Protein AF-A0A2N9N7V9-F1 (afdb_monomer)

Mean predicted aligned error: 19.74 Å

Nearest PDB structures (foldseek):
  9dby-assembly1_M  TM=5.459E-01  e=4.016E+00  Homo sapiens
  3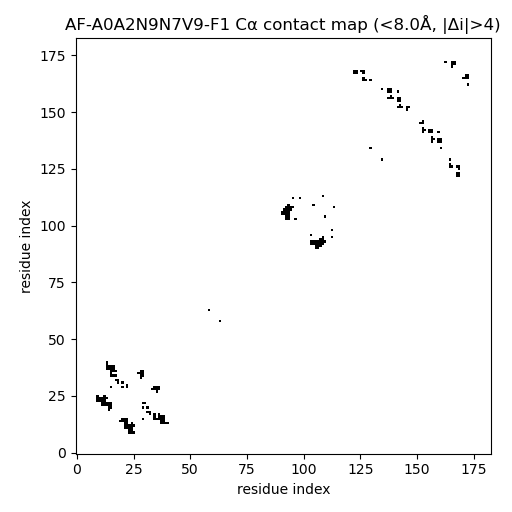qmz-assembly2_B  TM=3.529E-01  e=6.267E+00  Saccharomyces cerevisiae

Structure (mmCIF, N/CA/C/O backbone):
data_AF-A0A2N9N7V9-F1
#
_entry.id   AF-A0A2N9N7V9-F1
#
loop_
_atom_site.group_PDB
_atom_site.id
_atom_site.type_symbol
_atom_site.label_atom_id
_atom_site.label_alt_id
_atom_site.label_comp_id
_atom_site.label_asym_id
_atom_site.label_entity_id
_atom_site.label_seq_id
_atom_site.pdbx_PDB_ins_code
_atom_site.Cartn_x
_atom_site.Cartn_y
_atom_site.Cartn_z
_atom_site.occupancy
_atom_site.B_iso_or_equiv
_atom_site.auth_seq_id
_atom_site.auth_comp_id
_atom_site.auth_asym_id
_atom_site.auth_atom_id
_atom_site.pdbx_PDB_model_num
ATOM 1 N N . MET A 1 1 ? 41.896 -26.375 29.386 1.00 35.50 1 MET A N 1
ATOM 2 C CA . MET A 1 1 ? 40.953 -25.357 28.877 1.00 35.50 1 MET A CA 1
ATOM 3 C C . MET A 1 1 ? 39.553 -25.840 29.213 1.00 35.50 1 MET A C 1
ATOM 5 O O . MET A 1 1 ? 39.106 -26.798 28.601 1.00 35.50 1 MET A O 1
ATOM 9 N N . ALA A 1 2 ? 38.935 -25.292 30.261 1.00 34.38 2 ALA A N 1
ATOM 10 C CA . ALA A 1 2 ? 37.618 -25.718 30.730 1.00 34.38 2 ALA A CA 1
ATOM 11 C C . ALA A 1 2 ? 36.577 -24.660 30.347 1.00 34.38 2 ALA A C 1
ATOM 13 O O . ALA A 1 2 ? 36.635 -23.524 30.810 1.00 34.38 2 ALA A O 1
ATOM 14 N N . THR A 1 3 ? 35.661 -25.041 29.467 1.00 41.16 3 THR A N 1
ATOM 15 C CA . THR A 1 3 ? 34.457 -24.301 29.082 1.00 41.16 3 THR A CA 1
ATOM 16 C C . THR A 1 3 ? 33.433 -24.406 30.218 1.00 41.16 3 THR A C 1
ATOM 18 O O . THR A 1 3 ? 33.127 -25.534 30.612 1.00 41.16 3 THR A O 1
ATOM 21 N N . PRO A 1 4 ? 32.876 -23.311 30.772 1.00 45.34 4 PRO A N 1
ATOM 22 C CA . PRO A 1 4 ? 31.793 -23.446 31.729 1.00 45.34 4 PRO A CA 1
ATOM 23 C C . PRO A 1 4 ? 30.452 -23.605 31.007 1.00 45.34 4 PRO A C 1
ATOM 25 O O . PRO A 1 4 ? 30.164 -22.965 29.996 1.00 45.34 4 PRO A O 1
ATOM 28 N N . ALA A 1 5 ? 29.675 -24.521 31.572 1.00 41.12 5 ALA A N 1
ATOM 29 C CA . ALA A 1 5 ? 28.351 -24.975 31.193 1.00 41.12 5 ALA A CA 1
ATOM 30 C C . ALA A 1 5 ? 27.348 -23.851 30.877 1.00 41.12 5 ALA A C 1
ATOM 32 O O . ALA A 1 5 ? 27.349 -22.791 31.501 1.00 41.12 5 ALA A O 1
ATOM 33 N N . GLY A 1 6 ? 26.450 -24.147 29.931 1.00 46.56 6 GLY A N 1
ATOM 34 C CA . GLY A 1 6 ? 25.374 -23.269 29.482 1.00 46.56 6 GLY A CA 1
ATOM 35 C C . GLY A 1 6 ? 24.532 -22.712 30.630 1.00 46.56 6 GLY A C 1
ATOM 36 O O . GLY A 1 6 ? 23.979 -23.448 31.450 1.00 46.56 6 GLY A O 1
ATOM 37 N N . LEU A 1 7 ? 24.440 -21.384 30.664 1.00 54.00 7 LEU A N 1
ATOM 38 C CA . LEU A 1 7 ? 23.569 -20.642 31.563 1.00 54.00 7 LEU A CA 1
ATOM 39 C C . LEU A 1 7 ? 22.110 -20.926 31.184 1.00 54.00 7 LEU A C 1
ATOM 41 O O . LEU A 1 7 ? 21.714 -20.790 30.027 1.00 54.00 7 LEU A O 1
ATOM 45 N N . LYS A 1 8 ? 21.310 -21.335 32.174 1.00 59.09 8 LYS A N 1
ATOM 46 C CA . LYS A 1 8 ? 19.848 -21.427 32.057 1.00 59.09 8 LYS A CA 1
ATOM 47 C C . LYS A 1 8 ? 19.306 -20.071 31.576 1.00 59.09 8 LYS A C 1
ATOM 49 O O . LYS A 1 8 ? 19.857 -19.054 32.002 1.00 59.09 8 LYS A O 1
ATOM 54 N N . PRO A 1 9 ? 18.245 -20.028 30.748 1.00 57.78 9 PRO A N 1
ATOM 55 C CA . PRO A 1 9 ? 17.653 -18.765 30.328 1.00 57.78 9 PRO A CA 1
ATOM 56 C C . PRO A 1 9 ? 17.256 -17.977 31.575 1.00 57.78 9 PRO A C 1
ATOM 58 O O . PRO A 1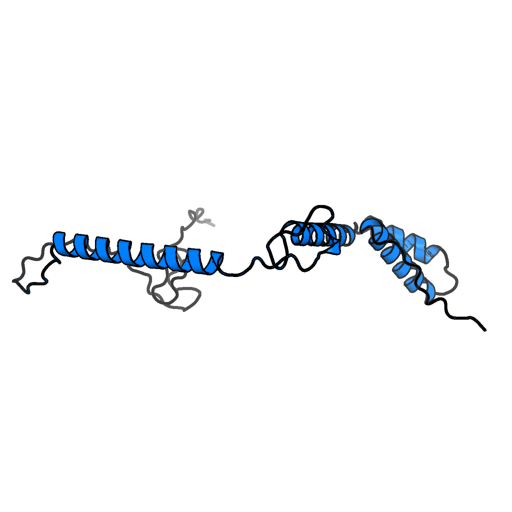 9 ? 16.415 -18.409 32.368 1.00 57.78 9 PRO A O 1
ATOM 61 N N . VAL A 1 10 ? 17.933 -16.853 31.788 1.00 69.75 10 VAL A N 1
ATOM 62 C CA . VAL A 1 10 ? 17.639 -15.961 32.898 1.00 69.75 10 VAL A CA 1
ATOM 63 C C . VAL A 1 10 ? 16.308 -15.300 32.568 1.00 69.75 10 VAL A C 1
ATOM 65 O O . VAL A 1 10 ? 16.187 -14.590 31.572 1.00 69.75 10 VAL A O 1
ATOM 68 N N . GLY A 1 11 ? 15.285 -15.584 33.370 1.00 82.31 11 GLY A N 1
ATOM 69 C CA . GLY A 1 11 ? 13.996 -14.915 33.241 1.00 82.31 11 GLY A CA 1
ATOM 70 C C . GLY A 1 11 ? 14.104 -13.410 33.503 1.00 82.31 11 GLY A C 1
ATOM 71 O O . GLY A 1 11 ? 15.134 -12.883 33.937 1.00 82.31 11 GLY A O 1
ATOM 72 N N . TYR A 1 12 ? 13.009 -12.697 33.278 1.00 86.00 12 TYR A N 1
ATOM 73 C CA . TYR A 1 12 ? 12.916 -11.293 33.661 1.00 86.00 12 TYR A CA 1
ATOM 74 C C . TYR A 1 12 ? 12.795 -11.168 35.185 1.00 86.00 12 TYR A C 1
ATOM 76 O O . TYR A 1 12 ? 12.043 -11.906 35.820 1.00 86.00 12 TYR A O 1
ATOM 84 N N . GLY A 1 13 ? 13.547 -10.236 35.777 1.00 86.19 13 GLY A N 1
ATOM 85 C CA . GLY A 1 13 ? 13.363 -9.850 37.177 1.00 86.19 13 GLY A CA 1
ATOM 86 C C . GLY A 1 13 ? 12.208 -8.858 37.337 1.00 86.19 13 GLY A C 1
ATOM 87 O O . GLY A 1 13 ? 11.607 -8.424 36.357 1.00 86.19 13 GLY A O 1
ATOM 88 N N . LEU A 1 14 ? 11.932 -8.445 38.575 1.00 89.25 14 LEU A N 1
ATOM 89 C CA . LEU A 1 14 ? 10.936 -7.409 38.873 1.00 89.25 14 LEU A CA 1
ATOM 90 C C . LEU A 1 14 ? 11.251 -6.090 38.147 1.00 89.25 14 LEU A C 1
ATOM 92 O O . LEU A 1 14 ? 12.430 -5.807 37.878 1.00 89.25 14 LEU A O 1
ATOM 96 N N . PRO A 1 15 ? 10.223 -5.282 37.829 1.00 92.50 15 PRO A N 1
ATOM 97 C CA . PRO A 1 15 ? 10.414 -4.054 37.079 1.00 92.50 15 PRO A CA 1
ATOM 98 C C . PRO A 1 15 ? 11.273 -3.065 37.872 1.00 92.50 15 PRO A C 1
ATOM 100 O O . PRO A 1 15 ? 11.328 -3.092 39.104 1.00 92.50 15 PRO A O 1
ATOM 103 N N . CYS A 1 16 ? 11.961 -2.177 37.161 1.00 92.62 16 CYS A N 1
ATOM 104 C CA . CYS A 1 16 ? 12.711 -1.096 37.790 1.00 92.62 16 CYS A CA 1
ATOM 105 C C . CYS A 1 16 ? 11.784 -0.187 38.614 1.00 92.62 16 CYS A C 1
ATOM 107 O O . CYS A 1 16 ? 10.695 0.161 38.157 1.00 92.62 16 CYS A O 1
ATOM 109 N N . LEU A 1 17 ? 12.238 0.263 39.787 1.00 91.62 17 LEU A N 1
ATOM 110 C CA . LEU A 1 17 ? 11.461 1.157 40.650 1.00 91.62 17 LEU A CA 1
ATOM 111 C C . LEU A 1 17 ? 11.146 2.505 39.974 1.00 91.62 17 LEU A C 1
ATOM 113 O O . LEU A 1 17 ? 10.056 3.046 40.139 1.00 91.62 17 LEU A O 1
ATOM 117 N N . LYS A 1 18 ? 12.090 3.030 39.183 1.00 89.62 18 LYS A N 1
ATOM 118 C CA . LYS A 1 18 ? 12.016 4.382 38.611 1.00 89.62 18 LYS A CA 1
ATOM 119 C C . LYS A 1 18 ? 11.304 4.442 37.258 1.00 89.62 18 LYS A C 1
ATOM 121 O O . LYS A 1 18 ? 10.462 5.307 37.053 1.00 89.62 18 LYS A O 1
ATOM 126 N N . CYS A 1 19 ? 11.631 3.539 36.331 1.00 92.00 19 CYS A N 1
ATOM 127 C CA . CYS A 1 19 ? 11.079 3.550 34.965 1.00 92.00 19 CYS A CA 1
ATOM 128 C C . CYS A 1 19 ? 10.106 2.398 34.669 1.00 92.00 19 CYS A C 1
ATOM 130 O O . CYS A 1 19 ? 9.637 2.274 33.541 1.00 92.00 19 CYS A O 1
ATOM 132 N N . ARG A 1 20 ? 9.835 1.522 35.648 1.00 90.62 20 ARG A N 1
ATOM 133 C CA . ARG A 1 20 ? 8.934 0.355 35.538 1.00 90.62 20 ARG A CA 1
ATOM 134 C C . ARG A 1 20 ? 9.268 -0.637 34.415 1.00 90.62 20 ARG A C 1
ATOM 136 O O . ARG A 1 20 ? 8.477 -1.527 34.124 1.00 90.62 20 ARG A O 1
ATOM 143 N N . THR A 1 21 ? 10.453 -0.530 33.814 1.00 90.31 21 THR A N 1
ATOM 144 C CA . THR A 1 21 ? 10.899 -1.429 32.744 1.00 90.31 21 THR A CA 1
ATOM 145 C C . THR A 1 21 ? 11.324 -2.777 33.321 1.00 90.31 21 THR A C 1
ATOM 147 O O . THR A 1 21 ? 12.063 -2.825 34.309 1.00 90.31 21 THR A O 1
ATOM 150 N N . TYR A 1 22 ? 10.882 -3.866 32.693 1.00 91.38 22 TYR A N 1
ATOM 151 C CA . TYR A 1 22 ? 11.345 -5.223 32.980 1.00 91.38 22 TYR A CA 1
ATOM 152 C C . TYR A 1 22 ? 12.681 -5.486 32.288 1.00 91.38 22 TYR A C 1
ATOM 154 O O . TYR A 1 22 ? 12.873 -5.142 31.126 1.00 91.38 22 TYR A O 1
ATOM 162 N N . TYR A 1 23 ? 13.611 -6.106 33.006 1.00 89.56 23 TYR A N 1
ATOM 163 C CA . TYR A 1 23 ? 14.936 -6.433 32.489 1.00 89.56 23 TYR A CA 1
ATOM 164 C C . TYR A 1 23 ? 15.454 -7.719 33.132 1.00 89.56 23 TYR A C 1
ATOM 166 O O . TYR A 1 23 ? 15.003 -8.096 34.224 1.00 89.56 23 TYR A O 1
ATOM 174 N N . ALA A 1 24 ? 16.368 -8.394 32.432 1.00 90.00 24 ALA A N 1
ATOM 175 C CA . ALA A 1 24 ? 16.886 -9.712 32.793 1.00 90.00 24 ALA A CA 1
ATOM 176 C C . ALA A 1 24 ? 17.369 -9.752 34.252 1.00 90.00 24 ALA A C 1
ATOM 178 O O . ALA A 1 24 ? 17.918 -8.768 34.754 1.00 90.00 24 ALA A O 1
ATOM 179 N N . ALA A 1 25 ? 17.072 -10.840 34.969 1.00 85.06 25 ALA A N 1
ATOM 180 C CA . ALA A 1 25 ? 17.263 -10.919 36.421 1.00 85.06 25 ALA A CA 1
ATOM 181 C C . ALA A 1 25 ? 18.739 -10.895 36.865 1.00 85.06 25 ALA A C 1
ATOM 183 O O . ALA A 1 25 ? 19.037 -10.509 37.993 1.00 85.06 25 ALA A O 1
ATOM 184 N N . ASP A 1 26 ? 19.657 -11.278 35.982 1.00 86.56 26 ASP A N 1
ATOM 185 C CA . ASP A 1 26 ? 21.110 -11.246 36.168 1.00 86.56 26 ASP A CA 1
ATOM 186 C C . ASP A 1 26 ? 21.688 -9.828 36.067 1.00 86.56 26 ASP A C 1
ATOM 188 O O . ASP A 1 26 ? 22.707 -9.510 36.686 1.00 86.56 26 ASP A O 1
ATOM 192 N N . VAL A 1 27 ? 21.008 -8.941 35.342 1.00 87.44 27 VAL A N 1
ATOM 193 C CA . VAL A 1 27 ? 21.397 -7.541 35.220 1.00 87.44 27 VAL A CA 1
ATOM 194 C C . VAL A 1 27 ? 21.022 -6.795 36.510 1.00 87.44 27 VAL A C 1
ATOM 196 O O . VAL A 1 27 ? 19.851 -6.666 36.871 1.00 87.44 27 VAL A O 1
ATOM 199 N N . LYS A 1 28 ? 22.021 -6.273 37.233 1.00 84.50 28 LYS A N 1
ATOM 200 C CA . LYS A 1 28 ? 21.820 -5.564 38.519 1.00 84.50 28 LYS A CA 1
ATOM 201 C C . LYS A 1 28 ? 21.360 -4.112 38.363 1.00 84.50 28 LYS A C 1
ATOM 203 O O . LYS A 1 28 ? 20.767 -3.555 39.280 1.00 84.50 28 LYS A O 1
ATOM 208 N N . VAL A 1 29 ? 21.617 -3.505 37.209 1.00 90.75 29 VAL A N 1
ATOM 209 C CA . VAL A 1 29 ? 21.366 -2.085 36.932 1.00 90.75 29 V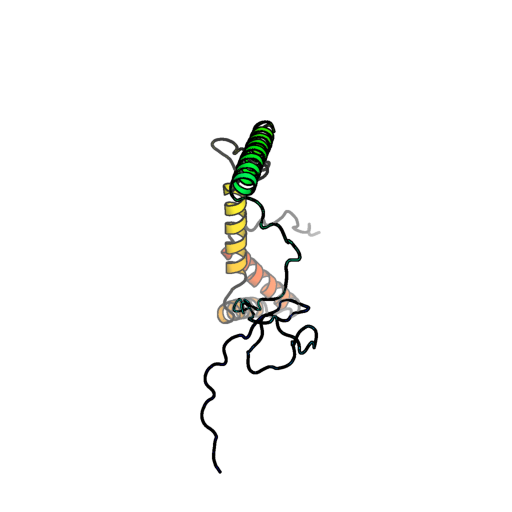AL A CA 1
ATOM 210 C C . VAL A 1 29 ? 20.339 -1.963 35.815 1.00 90.75 29 VAL A C 1
ATOM 212 O O . VAL A 1 29 ? 20.469 -2.621 34.789 1.00 90.75 29 VAL A O 1
ATOM 215 N N . CYS A 1 30 ? 19.319 -1.126 35.983 1.00 91.00 30 CYS A N 1
ATOM 216 C CA . CYS A 1 30 ? 18.344 -0.905 34.924 1.00 91.00 30 CYS A CA 1
ATOM 217 C C . CYS A 1 30 ? 19.031 -0.338 33.662 1.00 91.00 30 CYS A C 1
ATOM 219 O O . CYS A 1 30 ? 19.658 0.719 33.755 1.00 91.00 30 CYS A O 1
ATOM 221 N N . PRO A 1 31 ? 18.876 -0.961 32.477 1.00 90.19 31 PRO A N 1
ATOM 222 C CA . PRO A 1 31 ? 19.506 -0.479 31.244 1.00 90.19 31 PRO A CA 1
ATOM 223 C C . PRO A 1 31 ? 18.938 0.863 30.756 1.00 90.19 31 PRO A C 1
ATOM 225 O O . PRO A 1 31 ? 19.550 1.515 29.920 1.00 90.19 31 PRO A O 1
ATOM 228 N N . VAL A 1 32 ? 17.781 1.286 31.279 1.00 91.56 32 VAL A N 1
ATOM 229 C CA . VAL A 1 32 ? 17.087 2.510 30.854 1.00 91.56 32 VAL A CA 1
ATOM 230 C C . VAL A 1 32 ? 17.461 3.703 31.729 1.00 91.56 32 VAL A C 1
ATOM 232 O O . VAL A 1 32 ? 17.845 4.750 31.224 1.00 91.56 32 VAL A O 1
ATOM 235 N N . CYS A 1 33 ? 17.351 3.568 33.052 1.00 92.31 33 CYS A N 1
ATOM 236 C CA . CYS A 1 33 ? 17.530 4.691 33.980 1.00 92.31 33 CYS A CA 1
ATOM 237 C C . CYS A 1 33 ? 18.716 4.523 34.937 1.00 92.31 33 CYS A C 1
ATOM 239 O O . CYS A 1 33 ? 18.836 5.288 35.894 1.00 92.31 33 CYS A O 1
ATOM 241 N N . GLN A 1 34 ? 19.545 3.495 34.715 1.00 87.75 34 GLN A N 1
ATOM 242 C CA . GLN A 1 34 ? 20.763 3.178 35.474 1.00 87.75 34 GLN A CA 1
ATOM 243 C C . GLN A 1 34 ? 20.565 3.041 36.990 1.00 87.75 34 GLN A C 1
ATOM 245 O O . GLN A 1 34 ? 21.507 3.075 37.774 1.00 87.75 34 GLN A O 1
ATOM 250 N N . THR A 1 35 ? 19.320 2.863 37.423 1.00 87.25 35 THR A N 1
ATOM 251 C CA . THR A 1 35 ? 18.974 2.676 38.829 1.00 87.25 35 THR A CA 1
ATOM 252 C C . THR A 1 35 ? 19.169 1.206 39.196 1.00 87.25 35 THR A C 1
ATOM 254 O O . THR A 1 35 ? 18.824 0.316 38.416 1.00 87.25 35 THR A O 1
ATOM 257 N N . THR A 1 36 ? 19.737 0.941 40.369 1.00 87.06 36 THR A N 1
ATOM 258 C CA . THR A 1 36 ? 19.955 -0.414 40.913 1.00 87.06 36 THR A CA 1
ATOM 259 C C . THR A 1 36 ? 18.723 -0.972 41.625 1.00 87.06 36 THR A C 1
ATOM 261 O O . THR A 1 36 ? 18.646 -2.163 41.915 1.00 87.06 36 THR A O 1
ATOM 264 N N . GLU A 1 37 ? 17.749 -0.111 41.905 1.00 87.12 37 GLU A N 1
ATOM 265 C CA . GLU A 1 37 ? 16.545 -0.439 42.652 1.00 87.12 37 GLU A CA 1
ATOM 266 C C . GLU A 1 37 ? 15.474 -1.048 41.740 1.00 87.12 37 GLU A C 1
ATOM 268 O O . GLU A 1 37 ? 15.010 -0.452 40.756 1.00 87.12 37 GLU A O 1
ATOM 273 N N . ARG A 1 38 ? 15.060 -2.262 42.100 1.00 89.62 38 ARG A N 1
ATOM 274 C CA . ARG A 1 38 ? 13.886 -2.938 41.546 1.00 89.62 38 ARG A CA 1
ATOM 275 C C . ARG A 1 38 ? 12.715 -2.783 42.507 1.00 89.62 38 ARG A C 1
ATOM 277 O O . ARG A 1 38 ? 12.912 -2.587 43.705 1.00 89.62 38 ARG A O 1
ATOM 284 N N . VAL A 1 39 ? 11.499 -2.905 41.987 1.00 88.19 39 VAL A N 1
ATOM 285 C CA . VAL A 1 39 ? 10.304 -3.018 42.828 1.00 88.19 39 VAL A CA 1
ATOM 286 C C . VAL A 1 39 ? 10.478 -4.227 43.748 1.00 88.19 39 VAL A C 1
ATOM 288 O O . VAL A 1 39 ? 10.827 -5.314 43.290 1.00 88.19 39 VAL A O 1
ATOM 291 N N . SER A 1 40 ? 10.285 -4.027 45.050 1.00 78.00 40 SER A N 1
ATOM 292 C CA . SER A 1 40 ? 10.408 -5.092 46.041 1.00 78.00 40 SER A CA 1
ATOM 293 C C . SER A 1 40 ? 9.246 -6.090 45.896 1.00 78.00 40 SER A C 1
ATOM 295 O O . SER A 1 40 ? 8.103 -5.647 45.793 1.00 78.00 40 SER A O 1
ATOM 297 N N . PRO A 1 41 ? 9.482 -7.417 45.934 1.00 64.44 41 PRO A N 1
ATOM 298 C CA . PRO A 1 41 ? 8.417 -8.428 45.914 1.00 64.44 41 PRO A CA 1
ATOM 299 C C . PRO A 1 41 ? 7.587 -8.483 47.205 1.00 64.44 41 PRO A C 1
ATOM 301 O O . PRO A 1 41 ? 6.763 -9.379 47.373 1.00 64.44 41 PRO A O 1
ATOM 304 N N . VAL A 1 42 ? 7.814 -7.563 48.142 1.00 61.84 42 VAL A N 1
ATOM 305 C CA . VAL A 1 42 ? 7.170 -7.554 49.451 1.00 61.84 42 VAL A CA 1
ATOM 306 C C . VAL A 1 42 ? 5.691 -7.175 49.301 1.00 61.84 42 VAL A C 1
ATOM 308 O O . VAL A 1 42 ? 5.301 -6.023 49.449 1.00 61.84 42 VAL A O 1
ATOM 311 N N . VAL A 1 43 ? 4.846 -8.187 49.093 1.00 55.66 43 VAL A N 1
ATOM 312 C CA . VAL A 1 43 ? 3.696 -8.354 49.984 1.00 55.66 43 VAL A CA 1
ATOM 313 C C . VAL A 1 43 ? 4.324 -8.649 51.337 1.00 55.66 43 VAL A C 1
ATOM 315 O O . VAL A 1 43 ? 4.954 -9.693 51.513 1.00 55.66 43 VAL A O 1
ATOM 318 N N . ALA A 1 44 ? 4.274 -7.691 52.258 1.00 47.22 44 ALA A N 1
ATOM 319 C CA . ALA A 1 44 ? 4.749 -7.933 53.610 1.00 47.22 44 ALA A CA 1
ATOM 320 C C . ALA A 1 44 ? 4.040 -9.191 54.132 1.00 47.22 44 ALA A C 1
ATOM 322 O O . ALA A 1 44 ? 2.807 -9.215 54.126 1.00 47.22 44 ALA A O 1
ATOM 323 N N . PRO A 1 45 ? 4.752 -10.243 54.585 1.00 45.06 45 PRO A N 1
ATOM 324 C CA . PRO A 1 45 ? 4.118 -11.138 55.528 1.00 45.06 45 PRO A CA 1
ATOM 325 C C . PRO A 1 45 ? 3.747 -10.239 56.700 1.00 45.06 45 PRO A C 1
ATOM 327 O O . PRO A 1 45 ? 4.620 -9.580 57.272 1.00 45.06 45 PRO A O 1
ATOM 330 N N . VAL A 1 46 ? 2.453 -10.149 56.996 1.00 42.88 46 VAL A N 1
ATOM 331 C CA . VAL A 1 46 ? 1.941 -9.510 58.203 1.00 42.88 46 VAL A CA 1
ATOM 332 C C . VAL A 1 46 ? 2.628 -10.206 59.375 1.00 42.88 46 VAL A C 1
ATOM 334 O O . VAL A 1 46 ? 2.201 -11.254 59.849 1.00 42.88 46 VAL A O 1
ATOM 337 N N . ARG A 1 47 ? 3.768 -9.667 59.807 1.00 41.78 47 ARG A N 1
ATOM 338 C CA . ARG A 1 47 ? 4.306 -9.929 61.127 1.00 41.78 47 ARG A CA 1
ATOM 339 C C . ARG A 1 47 ? 3.365 -9.184 62.051 1.00 41.78 47 ARG A C 1
ATOM 341 O O . ARG A 1 47 ? 3.391 -7.958 62.090 1.00 41.78 47 ARG A O 1
ATOM 348 N N . THR A 1 48 ? 2.530 -9.931 62.759 1.00 43.00 48 THR A N 1
ATOM 349 C CA . THR A 1 48 ? 1.839 -9.488 63.967 1.00 43.00 48 THR A CA 1
ATOM 350 C C . THR A 1 48 ? 2.894 -9.035 64.974 1.00 43.00 48 THR A C 1
ATOM 352 O O . THR A 1 48 ? 3.348 -9.788 65.830 1.00 43.00 48 THR A O 1
ATOM 355 N N . VAL A 1 49 ? 3.343 -7.790 64.834 1.00 41.62 49 VAL A N 1
ATOM 356 C CA . VAL A 1 49 ? 4.005 -7.063 65.906 1.00 41.62 49 VAL A CA 1
ATOM 357 C C . VAL A 1 49 ? 2.873 -6.519 66.758 1.00 41.62 49 VAL A C 1
ATOM 359 O O . VAL A 1 49 ? 2.176 -5.587 66.372 1.00 41.62 49 VAL A O 1
ATOM 362 N N . VAL A 1 50 ? 2.654 -7.155 67.904 1.00 51.97 50 VAL A N 1
ATOM 363 C CA . VAL A 1 50 ? 1.837 -6.581 68.969 1.00 51.97 50 VAL A CA 1
ATOM 364 C C . VAL A 1 50 ? 2.612 -5.378 69.513 1.00 51.97 50 VAL A C 1
ATOM 366 O O . VAL A 1 50 ? 3.585 -5.541 70.244 1.00 51.97 50 VAL A O 1
ATOM 369 N N . ALA A 1 51 ? 2.208 -4.176 69.111 1.00 38.03 51 ALA A N 1
ATOM 370 C CA . ALA A 1 51 ? 2.567 -2.900 69.725 1.00 38.03 51 ALA A CA 1
ATOM 371 C C . ALA A 1 51 ? 1.348 -1.958 69.621 1.00 38.03 51 ALA A C 1
ATOM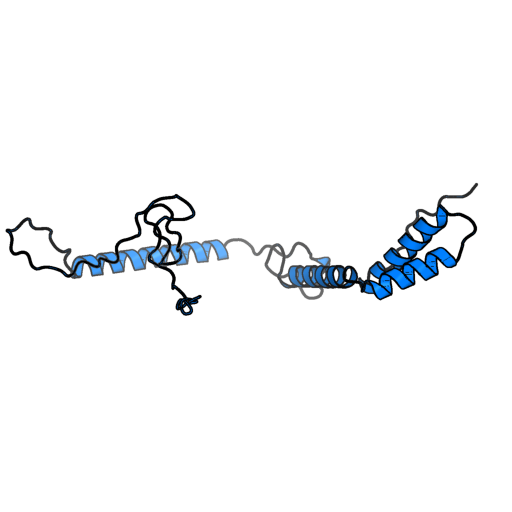 373 O O . ALA A 1 51 ? 0.519 -2.140 68.729 1.00 38.03 51 ALA A O 1
ATOM 374 N N . PRO A 1 52 ? 1.156 -1.046 70.588 1.00 42.03 52 PRO A N 1
ATOM 375 C CA . PRO A 1 52 ? -0.169 -0.665 71.056 1.00 42.03 52 PRO A CA 1
ATOM 376 C C . PRO A 1 52 ? -0.902 0.277 70.100 1.00 42.03 52 PRO A C 1
ATOM 378 O O . PRO A 1 52 ? -0.305 1.164 69.499 1.00 42.03 52 PRO A O 1
ATOM 381 N N . ALA A 1 53 ? -2.216 0.054 70.039 1.00 46.22 53 ALA A N 1
ATOM 382 C CA . ALA A 1 53 ? -3.287 0.901 69.526 1.00 46.22 53 ALA A CA 1
ATOM 383 C C . ALA A 1 53 ? -2.896 2.345 69.150 1.00 46.22 53 ALA A C 1
ATOM 385 O O . ALA A 1 53 ? -3.048 3.274 69.940 1.00 46.22 53 ALA A O 1
ATOM 386 N N . ALA A 1 54 ? -2.496 2.537 67.897 1.00 46.31 54 ALA A N 1
ATOM 387 C CA . ALA A 1 54 ? -2.949 3.685 67.127 1.00 46.31 54 ALA A CA 1
ATOM 388 C C . ALA A 1 54 ? -4.003 3.128 66.169 1.00 46.31 54 ALA A C 1
ATOM 390 O O . ALA A 1 54 ? -3.698 2.305 65.309 1.00 46.31 54 ALA A O 1
ATOM 391 N N . SER A 1 55 ? -5.261 3.468 66.423 1.00 48.50 55 SER A N 1
ATOM 392 C CA . SER A 1 55 ? -6.427 3.028 65.667 1.00 48.50 55 SER A CA 1
ATOM 393 C C . SER A 1 55 ? -6.368 3.561 64.234 1.00 48.50 55 SER A C 1
ATOM 395 O O . SER A 1 55 ? -6.910 4.624 63.942 1.00 48.50 55 SER A O 1
ATOM 397 N N . GLU A 1 56 ? -5.722 2.827 63.332 1.00 52.41 56 GLU A N 1
ATOM 398 C CA . GLU A 1 56 ? -6.147 2.831 61.936 1.00 52.41 56 GLU A CA 1
ATOM 399 C C . GLU A 1 56 ? -7.433 2.006 61.888 1.00 52.41 56 GLU A C 1
ATOM 401 O O . GLU A 1 56 ? -7.414 0.774 61.886 1.00 52.41 56 GLU A O 1
ATOM 406 N N . GLU A 1 57 ? -8.564 2.705 61.981 1.00 59.06 57 GLU A N 1
ATOM 407 C CA . GLU A 1 57 ? -9.886 2.136 61.756 1.00 59.06 57 GLU A CA 1
ATOM 408 C C . GLU A 1 57 ? -9.889 1.502 60.365 1.00 59.06 57 GLU A C 1
ATOM 410 O O . GLU A 1 57 ? -9.916 2.187 59.343 1.00 59.06 57 GLU A O 1
ATOM 415 N N . THR A 1 58 ? -9.821 0.172 60.320 1.00 54.12 58 THR A N 1
ATOM 416 C CA . THR A 1 58 ? -10.152 -0.581 59.115 1.00 54.12 58 THR A CA 1
ATOM 417 C C . THR A 1 58 ? -11.548 -0.134 58.687 1.00 54.12 58 THR A C 1
ATOM 419 O O . THR A 1 58 ? -12.470 -0.295 59.495 1.00 54.12 58 THR A O 1
ATOM 422 N N . PRO A 1 59 ? -11.718 0.447 57.484 1.00 61.69 59 PRO A N 1
ATOM 423 C CA . PRO A 1 59 ? -13.013 0.940 57.045 1.00 61.69 59 PRO A CA 1
ATOM 424 C C . PRO A 1 59 ? -14.037 -0.187 57.145 1.00 61.69 59 PRO A C 1
ATOM 426 O O . PRO A 1 59 ? -13.778 -1.302 56.685 1.00 61.69 59 PRO A O 1
ATOM 429 N N . ASP A 1 60 ? -15.159 0.096 57.801 1.00 79.50 60 ASP A N 1
ATOM 430 C CA . ASP A 1 60 ? -16.245 -0.859 57.989 1.00 79.50 60 ASP A CA 1
ATOM 431 C C . ASP A 1 60 ? -16.648 -1.473 56.635 1.00 79.50 60 ASP A C 1
ATOM 433 O O . ASP A 1 60 ? -16.832 -0.779 55.636 1.00 79.50 60 ASP A O 1
ATOM 437 N N . LEU A 1 61 ? -16.761 -2.800 56.565 1.00 78.25 61 LEU A N 1
ATOM 438 C CA . LEU A 1 61 ? -17.059 -3.491 55.306 1.00 78.25 61 LEU A CA 1
ATOM 439 C C . LEU A 1 61 ? -18.389 -3.011 54.711 1.00 78.25 61 LEU A C 1
ATOM 441 O O . LEU A 1 61 ? -18.510 -2.892 53.492 1.00 78.25 61 LEU A O 1
ATOM 445 N N . ALA A 1 62 ? -19.346 -2.646 55.568 1.00 83.00 62 ALA A N 1
ATOM 446 C CA . ALA A 1 62 ? -20.622 -2.087 55.146 1.00 83.00 62 ALA A CA 1
ATOM 447 C C . ALA A 1 62 ? -20.478 -0.699 54.494 1.00 83.00 62 ALA A C 1
ATOM 449 O O . ALA A 1 62 ? -21.212 -0.380 53.555 1.00 83.00 62 ALA A O 1
ATOM 450 N N . THR A 1 63 ? -19.527 0.130 54.941 1.00 85.50 63 THR A N 1
ATOM 451 C CA . THR A 1 63 ? -19.283 1.441 54.321 1.00 85.50 63 THR A CA 1
ATOM 452 C C . THR A 1 63 ? -18.593 1.284 52.972 1.00 85.50 63 THR A C 1
ATOM 454 O O . THR A 1 63 ? -19.015 1.920 52.009 1.00 85.50 63 THR A O 1
ATOM 457 N N . LEU A 1 64 ? -17.634 0.362 52.852 1.00 85.94 64 LEU A N 1
ATOM 458 C CA . LEU A 1 64 ? -16.992 0.030 51.576 1.00 85.94 64 LEU A CA 1
ATOM 459 C C . LEU A 1 64 ? -17.979 -0.552 50.555 1.00 85.94 64 LEU A C 1
ATOM 461 O O . LEU A 1 64 ? -17.917 -0.221 49.370 1.00 85.94 64 LEU A O 1
ATOM 465 N N . GLU A 1 65 ? -18.913 -1.399 50.991 1.00 89.31 65 GLU A N 1
ATOM 466 C CA . GLU A 1 65 ? -19.980 -1.920 50.130 1.00 89.31 65 GLU A CA 1
ATOM 467 C C . GLU A 1 65 ? -20.931 -0.808 49.670 1.00 89.31 65 GLU A C 1
ATOM 469 O O . GLU A 1 65 ? -21.276 -0.745 48.486 1.00 89.31 65 GLU A O 1
ATOM 474 N N . ALA A 1 66 ? -21.292 0.120 50.561 1.00 92.19 66 ALA A N 1
ATOM 475 C CA . ALA A 1 66 ? -22.113 1.277 50.217 1.00 92.19 66 ALA A CA 1
ATOM 476 C C . ALA A 1 66 ? -21.399 2.244 49.252 1.00 92.19 66 ALA A C 1
ATOM 478 O O . ALA A 1 66 ? -22.020 2.760 48.318 1.00 92.19 66 ALA A O 1
ATOM 479 N N . GLU A 1 67 ? -20.099 2.483 49.438 1.00 91.94 67 GLU A N 1
ATOM 480 C CA . GLU A 1 67 ? -19.269 3.281 48.528 1.00 91.94 67 GLU A CA 1
ATOM 481 C C . GLU A 1 67 ? -19.122 2.608 47.164 1.00 91.94 67 GLU A C 1
ATOM 483 O O . GLU A 1 67 ? -19.283 3.261 46.131 1.00 91.94 67 GLU A O 1
ATOM 488 N N . ARG A 1 68 ? -18.908 1.289 47.141 1.00 93.50 68 ARG A N 1
ATOM 489 C CA . ARG A 1 68 ? -18.878 0.495 45.910 1.00 93.50 68 ARG A CA 1
ATOM 490 C C . ARG A 1 68 ? -20.200 0.590 45.159 1.00 93.50 68 ARG A C 1
ATOM 492 O O . ARG A 1 68 ? -20.197 0.758 43.941 1.00 93.50 68 ARG A O 1
ATOM 499 N N . GLU A 1 69 ? -21.327 0.480 45.856 1.00 95.44 69 GLU A N 1
ATOM 500 C CA . GLU A 1 69 ? -22.640 0.563 45.221 1.00 95.44 69 GLU A CA 1
ATOM 501 C C . GLU A 1 69 ? -22.900 1.964 44.648 1.00 95.44 69 GLU A C 1
ATOM 503 O O . GLU A 1 69 ? -23.384 2.091 43.522 1.00 95.44 69 GLU A O 1
ATOM 508 N N . ARG A 1 70 ? -22.517 3.023 45.376 1.00 95.25 70 ARG A N 1
ATOM 509 C CA . ARG A 1 70 ? -22.561 4.408 44.874 1.00 95.25 70 ARG A CA 1
ATOM 510 C C . ARG A 1 70 ? -21.701 4.571 43.626 1.00 95.25 70 ARG A C 1
ATOM 512 O O . ARG A 1 70 ? -22.213 5.013 42.602 1.00 95.25 70 ARG A O 1
ATOM 519 N N . PHE A 1 71 ? -20.451 4.117 43.672 1.00 95.94 71 PHE A N 1
ATOM 520 C CA . PHE A 1 71 ? -19.534 4.193 42.538 1.00 95.94 71 PHE A CA 1
ATOM 521 C C . PHE A 1 71 ? -20.079 3.461 41.309 1.00 95.94 71 PHE A C 1
ATOM 523 O O . PHE A 1 71 ? -20.056 3.995 40.204 1.00 95.94 71 PHE A O 1
ATOM 530 N N . LEU A 1 72 ? -20.616 2.251 41.486 1.00 96.62 72 LEU A N 1
ATOM 531 C CA . LEU A 1 72 ? -21.196 1.483 40.385 1.00 96.62 72 LEU A CA 1
ATOM 532 C C . LEU A 1 72 ? -22.438 2.161 39.799 1.00 96.62 72 LEU A C 1
ATOM 534 O O . LEU A 1 72 ? -22.622 2.122 38.581 1.00 96.62 72 LEU A O 1
ATOM 538 N N . ARG A 1 73 ? -23.277 2.793 40.630 1.00 96.38 73 ARG A N 1
ATOM 539 C CA . ARG A 1 73 ? -24.431 3.571 40.154 1.00 96.38 73 ARG A CA 1
ATOM 540 C C . ARG A 1 73 ? -23.987 4.782 39.343 1.00 96.38 73 ARG A C 1
ATOM 542 O O . ARG A 1 73 ? -24.474 4.956 38.226 1.00 96.38 73 ARG A O 1
ATOM 549 N N . ASP A 1 74 ? -23.033 5.551 39.853 1.00 95.81 74 ASP A N 1
ATOM 550 C CA . ASP A 1 74 ? -22.532 6.754 39.188 1.00 95.81 74 ASP A CA 1
ATOM 551 C C . ASP A 1 74 ? -21.800 6.406 37.888 1.00 95.81 74 ASP A C 1
ATOM 553 O O . ASP A 1 74 ? -22.048 7.013 36.847 1.00 95.81 74 ASP A O 1
ATOM 557 N N . PHE A 1 75 ? -20.972 5.360 37.898 1.00 95.69 75 PHE A N 1
ATOM 558 C CA . PHE A 1 75 ? -20.282 4.867 36.709 1.00 95.69 75 PHE A CA 1
ATOM 559 C C . PHE A 1 75 ? -21.262 4.344 35.652 1.00 95.69 75 PHE A C 1
ATOM 561 O O . PHE A 1 75 ? -21.130 4.648 34.465 1.00 95.69 75 PHE A O 1
ATOM 568 N N . LYS A 1 76 ? -22.298 3.602 36.064 1.00 96.44 76 LYS A N 1
ATOM 569 C CA . LYS A 1 76 ? -23.355 3.141 35.154 1.00 96.44 76 LYS A CA 1
ATOM 570 C C . LYS A 1 76 ? -24.133 4.317 34.562 1.00 96.44 76 LYS A C 1
ATOM 572 O O . LYS A 1 76 ? -24.438 4.291 33.370 1.00 96.44 76 LYS A O 1
ATOM 577 N N . ALA A 1 77 ? -24.430 5.341 35.362 1.00 94.94 77 ALA A N 1
ATOM 578 C CA . ALA A 1 77 ? -25.082 6.562 34.896 1.00 94.94 77 ALA A CA 1
ATOM 579 C 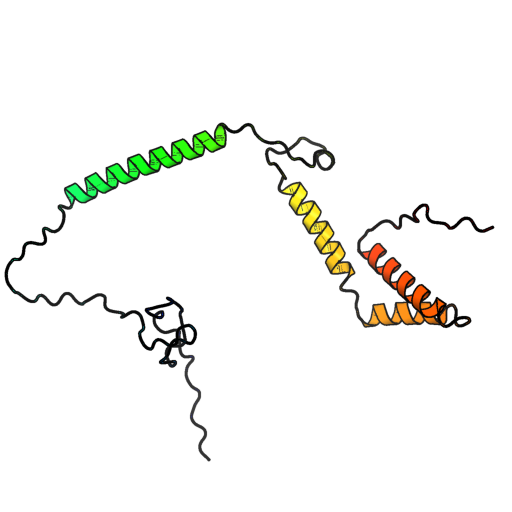C . ALA A 1 77 ? -24.204 7.324 33.890 1.00 94.94 77 ALA A C 1
ATOM 581 O O . ALA A 1 77 ? -24.700 7.756 32.849 1.00 94.94 77 ALA A O 1
ATOM 582 N N . GLN A 1 78 ? -22.896 7.424 34.144 1.00 92.19 78 GLN A N 1
ATOM 583 C CA . GLN A 1 78 ? -21.936 8.015 33.209 1.00 92.19 78 GLN A CA 1
ATOM 584 C C . GLN A 1 78 ? -21.871 7.230 31.894 1.00 92.19 78 GLN A C 1
ATOM 586 O O . GLN A 1 78 ? -21.993 7.835 30.833 1.00 92.19 78 GLN A O 1
ATOM 591 N N . LEU A 1 79 ? -21.780 5.895 31.939 1.00 92.00 79 LEU A N 1
ATOM 592 C CA . LEU A 1 79 ? -21.779 5.056 30.735 1.00 92.00 79 LEU A CA 1
ATOM 593 C C . LEU A 1 79 ? -23.064 5.202 29.915 1.00 92.00 79 LEU A C 1
ATOM 595 O O . LEU A 1 79 ? -22.992 5.309 28.691 1.00 92.00 79 LEU A O 1
ATOM 599 N N . LEU A 1 80 ? -24.229 5.237 30.570 1.00 90.81 80 LEU A N 1
ATOM 600 C CA . LEU A 1 80 ? -25.496 5.492 29.882 1.00 90.81 80 LEU A CA 1
ATOM 601 C C . LEU A 1 80 ? -25.495 6.875 29.230 1.00 90.81 80 LEU A C 1
ATOM 603 O O . LEU A 1 80 ? -25.892 7.001 28.077 1.00 90.81 80 LEU A O 1
ATOM 607 N N . THR A 1 81 ? -25.013 7.896 29.940 1.00 87.62 81 THR A N 1
ATOM 608 C CA . THR A 1 81 ? -24.948 9.271 29.429 1.00 87.62 81 THR A CA 1
ATOM 609 C C . THR A 1 81 ? -24.032 9.360 28.209 1.00 87.62 81 THR A C 1
ATOM 611 O O . THR A 1 81 ? -24.438 9.886 27.175 1.00 87.62 81 THR A O 1
ATOM 614 N N . SER A 1 82 ? -22.832 8.775 28.276 1.00 84.00 82 SER A N 1
ATOM 615 C CA . SER A 1 82 ? -21.906 8.705 27.141 1.00 84.00 82 SER A CA 1
ATOM 616 C C . SER A 1 82 ? -22.500 7.927 25.967 1.00 84.00 82 SER A C 1
ATOM 618 O O . SER A 1 82 ? -22.398 8.371 24.827 1.00 84.00 82 SER A O 1
ATOM 620 N N . GLN A 1 83 ? -23.175 6.802 26.221 1.00 83.12 83 GLN A N 1
ATOM 621 C CA . GLN A 1 83 ? -23.848 6.034 25.172 1.00 83.12 83 GLN A CA 1
ATOM 622 C C . GLN A 1 83 ? -24.987 6.834 24.522 1.00 83.12 83 GLN A C 1
ATOM 624 O O . GLN A 1 83 ? -25.135 6.803 23.302 1.00 83.12 83 GLN A O 1
ATOM 629 N N . MET A 1 84 ? -25.776 7.576 25.305 1.00 79.31 84 MET A N 1
ATOM 630 C CA . MET A 1 84 ? -26.830 8.449 24.782 1.00 79.31 84 MET A CA 1
ATOM 631 C C . MET A 1 84 ? -26.254 9.609 23.966 1.00 79.31 84 MET A C 1
ATOM 633 O O . MET A 1 84 ? -26.825 9.944 22.933 1.00 79.31 84 MET A O 1
ATOM 637 N N . GLN A 1 85 ? -25.109 10.165 24.368 1.00 74.69 85 GLN A N 1
ATOM 638 C CA . GLN A 1 85 ? -24.409 11.211 23.619 1.00 74.69 85 GL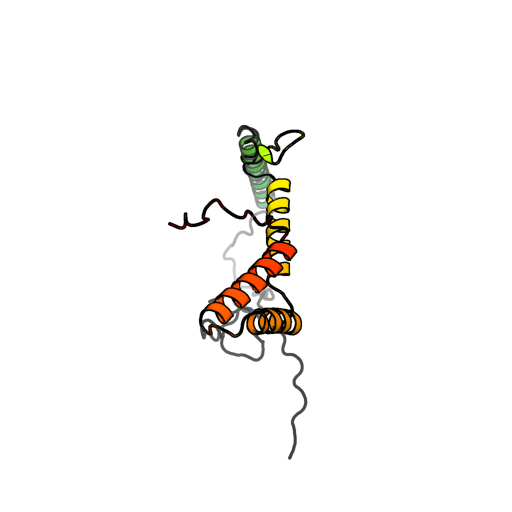N A CA 1
ATOM 639 C C . GLN A 1 85 ? -23.851 10.702 22.281 1.00 74.69 85 GLN A C 1
ATOM 641 O O . GLN A 1 85 ? -23.950 11.389 21.271 1.00 74.69 85 GLN A O 1
ATOM 646 N N . VAL A 1 86 ? -23.335 9.471 22.239 1.00 68.25 86 VAL A N 1
ATOM 647 C CA . VAL A 1 86 ? -22.925 8.812 20.984 1.00 68.25 86 VAL A CA 1
ATOM 648 C C . VAL A 1 86 ? -24.131 8.530 20.079 1.00 68.25 86 VAL A C 1
ATOM 650 O O . VAL A 1 86 ? -24.014 8.516 18.858 1.00 68.25 86 VAL A O 1
ATOM 653 N N . ARG A 1 87 ? -25.315 8.327 20.663 1.00 68.31 87 ARG A N 1
ATOM 654 C CA . ARG A 1 87 ? -26.551 8.045 19.923 1.00 68.31 87 ARG A CA 1
ATOM 655 C C . ARG A 1 87 ? -27.282 9.308 19.454 1.00 68.31 87 ARG A C 1
ATOM 657 O O . ARG A 1 87 ? -28.110 9.210 18.554 1.00 68.31 87 ARG A O 1
ATOM 664 N N . SER A 1 88 ? -27.010 10.464 20.064 1.00 68.00 88 SER A N 1
ATOM 665 C CA . SER A 1 88 ? -27.625 11.751 19.717 1.00 68.00 88 SER A CA 1
ATOM 666 C C . SER A 1 88 ? -26.871 12.521 18.635 1.00 68.00 88 SER A C 1
ATOM 668 O O . SER A 1 88 ? -27.443 13.438 18.044 1.00 68.00 88 SER A O 1
ATOM 670 N N . THR A 1 89 ? -25.623 12.153 18.325 1.00 68.56 89 THR A N 1
ATOM 671 C CA . THR A 1 89 ? -24.950 12.678 17.136 1.00 68.56 89 THR A CA 1
ATOM 672 C C . THR A 1 89 ? -25.611 12.105 15.885 1.00 68.56 89 THR A C 1
ATOM 674 O O . THR A 1 89 ? -25.747 10.880 15.793 1.00 68.56 89 THR A O 1
ATOM 677 N N . PRO A 1 90 ? -26.023 12.944 14.917 1.00 70.19 90 PRO A N 1
ATOM 678 C CA . PRO A 1 90 ? -26.598 12.453 13.674 1.00 70.19 90 PRO A CA 1
ATOM 679 C C . PRO A 1 90 ? -25.590 11.524 12.984 1.00 70.19 90 PRO A C 1
ATOM 681 O O . PRO A 1 90 ? -24.393 11.827 12.991 1.00 70.19 90 PRO A O 1
ATOM 684 N N . PRO A 1 91 ? -26.035 10.394 12.409 1.00 70.12 91 PRO A N 1
ATOM 685 C CA . PRO A 1 91 ? -25.133 9.488 11.722 1.00 70.12 91 PRO A CA 1
ATOM 686 C C . PRO A 1 91 ? -24.480 10.218 10.547 1.00 70.12 91 PRO A C 1
ATOM 688 O O . PRO A 1 91 ? -25.140 10.572 9.571 1.00 70.12 91 PRO A O 1
ATOM 691 N N . THR A 1 92 ? -23.175 10.458 10.647 1.00 79.56 92 THR A N 1
ATOM 692 C CA . THR A 1 92 ? -22.389 10.987 9.534 1.00 79.56 92 THR A CA 1
ATOM 693 C C . THR A 1 92 ? -22.298 9.908 8.465 1.00 79.56 92 THR A C 1
ATOM 695 O O . THR A 1 92 ? -21.835 8.802 8.740 1.00 79.56 92 THR A O 1
ATOM 698 N N . ASN A 1 93 ? -22.742 10.218 7.252 1.00 85.56 93 ASN A N 1
ATOM 699 C CA . ASN A 1 93 ? -22.610 9.310 6.119 1.00 85.56 93 ASN A CA 1
ATOM 700 C C . ASN A 1 93 ? -21.166 9.261 5.618 1.00 85.56 93 ASN A C 1
ATOM 702 O O . ASN A 1 93 ? -20.408 10.227 5.753 1.00 85.56 93 ASN A O 1
ATOM 706 N N . CYS A 1 94 ? -20.811 8.149 4.978 1.00 89.38 94 CYS A N 1
ATOM 707 C CA . CYS A 1 94 ? -19.497 8.012 4.372 1.00 89.38 94 CYS A CA 1
ATOM 708 C C . CYS A 1 94 ? -19.258 9.066 3.290 1.00 89.38 94 CYS A C 1
ATOM 710 O O . CYS A 1 94 ? -20.024 9.204 2.338 1.00 89.38 94 CYS A O 1
ATOM 712 N N . THR A 1 95 ? -18.136 9.770 3.429 1.00 87.75 95 THR A N 1
ATOM 713 C CA . THR A 1 95 ? -17.653 10.788 2.485 1.00 87.75 95 THR A CA 1
ATOM 714 C C . THR A 1 95 ? -17.338 10.226 1.095 1.00 87.75 95 THR A C 1
ATOM 716 O O . THR A 1 95 ? -17.394 10.955 0.111 1.00 87.75 95 THR A O 1
ATOM 719 N N . ARG A 1 96 ? -17.063 8.920 0.986 1.00 84.44 96 ARG A N 1
ATOM 720 C CA . ARG A 1 96 ? -16.765 8.202 -0.264 1.00 84.44 96 ARG A CA 1
ATOM 721 C C . ARG A 1 96 ? -18.036 7.639 -0.908 1.00 84.44 96 ARG A C 1
ATOM 723 O O . ARG A 1 96 ? -18.145 6.440 -1.151 1.00 84.44 96 ARG A O 1
ATOM 730 N N . ALA A 1 97 ? -19.014 8.505 -1.168 1.00 79.00 97 ALA A N 1
ATOM 731 C CA . ALA A 1 97 ? -20.319 8.110 -1.708 1.00 79.00 97 ALA A CA 1
ATOM 732 C C . ALA A 1 97 ? -20.221 7.295 -3.015 1.00 79.00 97 ALA A C 1
ATOM 734 O O . ALA A 1 97 ? -20.976 6.349 -3.203 1.00 79.00 97 ALA A O 1
ATOM 735 N N . GLU A 1 98 ? -19.259 7.633 -3.876 1.00 82.44 98 GLU A N 1
ATOM 736 C CA . GLU A 1 98 ? -18.973 6.974 -5.161 1.00 82.44 98 GLU A CA 1
ATOM 737 C C . GLU A 1 98 ? -18.635 5.479 -5.054 1.00 82.44 98 GLU A C 1
ATOM 739 O O . GLU A 1 98 ? -18.915 4.717 -5.975 1.00 82.44 98 GLU A O 1
ATOM 744 N N . ASN A 1 99 ? -18.093 5.039 -3.915 1.00 80.69 99 ASN A N 1
ATOM 745 C CA . ASN A 1 99 ? -17.743 3.637 -3.681 1.00 80.69 99 ASN A CA 1
ATOM 746 C C . ASN A 1 99 ? -18.944 2.797 -3.209 1.00 80.69 99 ASN A C 1
ATOM 748 O O . ASN A 1 99 ? -18.821 1.588 -3.017 1.00 80.69 99 ASN A O 1
ATOM 752 N N . HIS A 1 100 ? -20.109 3.417 -2.999 1.00 83.94 100 HIS A N 1
ATOM 753 C CA . HIS A 1 100 ? -21.301 2.769 -2.465 1.00 83.94 100 HIS A CA 1
ATOM 754 C C . HIS A 1 100 ? -22.403 2.665 -3.521 1.00 83.94 100 HIS A C 1
ATOM 756 O O . HIS A 1 100 ? -23.024 3.659 -3.880 1.00 83.94 100 HIS A O 1
ATOM 762 N N . GLN A 1 101 ? -22.715 1.444 -3.965 1.00 75.44 101 GLN A N 1
ATOM 763 C CA . GLN A 1 101 ? -23.827 1.200 -4.899 1.00 75.44 101 GLN A CA 1
ATOM 764 C C . GLN A 1 101 ? -25.178 0.981 -4.192 1.00 75.44 101 GLN A C 1
ATOM 766 O O . GLN A 1 101 ? -26.224 1.271 -4.762 1.00 75.44 101 GLN A O 1
ATOM 771 N N . ALA A 1 102 ? -25.169 0.487 -2.947 1.00 68.88 102 ALA A N 1
ATOM 772 C CA . ALA A 1 102 ? -26.366 -0.005 -2.248 1.00 68.88 102 ALA A CA 1
ATOM 773 C C . ALA A 1 102 ? -26.668 0.720 -0.919 1.00 68.88 102 ALA A C 1
ATOM 775 O O . ALA A 1 102 ? -27.309 0.158 -0.034 1.00 68.88 102 ALA A O 1
ATOM 776 N N . GLY A 1 103 ? -26.215 1.969 -0.778 1.00 69.88 103 GLY A N 1
ATOM 777 C CA . GLY A 1 103 ? -26.482 2.809 0.393 1.00 69.88 103 GLY A CA 1
ATOM 778 C C . GLY A 1 103 ? -25.238 3.126 1.226 1.00 69.88 103 GLY A C 1
ATOM 779 O O . GLY A 1 103 ? -24.316 2.320 1.352 1.00 69.88 103 GLY A O 1
ATOM 780 N N . GLN A 1 104 ? -25.207 4.345 1.767 1.00 68.38 104 GLN A N 1
ATOM 781 C CA . GLN A 1 104 ? -24.097 4.862 2.565 1.00 68.38 104 GLN A CA 1
ATOM 782 C C . GLN A 1 104 ? -24.142 4.293 3.985 1.00 68.38 104 GLN A C 1
ATOM 784 O O . GLN A 1 104 ? -25.198 4.231 4.612 1.00 68.38 104 GLN A O 1
ATOM 789 N N . GLN A 1 105 ? -22.981 3.900 4.506 1.00 74.38 105 GLN A N 1
ATOM 790 C CA . GLN A 1 105 ? -22.848 3.492 5.903 1.00 74.38 105 GLN A CA 1
ATOM 791 C C . GLN A 1 105 ? -22.702 4.719 6.814 1.00 74.38 105 GLN A C 1
ATOM 793 O O . GLN A 1 105 ? -22.175 5.756 6.399 1.00 74.38 105 GLN A O 1
ATOM 798 N N . THR A 1 106 ? -23.138 4.580 8.069 1.00 77.00 106 THR A N 1
ATOM 799 C CA . THR A 1 106 ? -23.100 5.629 9.100 1.00 77.00 106 THR A CA 1
ATOM 800 C C . THR A 1 106 ? -21.713 5.722 9.745 1.00 77.00 106 THR A C 1
ATOM 802 O O . THR A 1 106 ? -21.519 5.367 10.908 1.00 77.00 106 THR A O 1
ATOM 805 N N . ALA A 1 107 ? -20.726 6.135 8.962 1.00 80.62 107 ALA A N 1
ATOM 806 C CA . ALA A 1 107 ? -19.380 6.457 9.416 1.00 80.62 107 ALA A CA 1
ATOM 807 C C . ALA A 1 107 ? -18.780 7.508 8.480 1.00 80.62 107 ALA A C 1
ATOM 809 O O . ALA A 1 107 ? -19.026 7.450 7.282 1.00 80.62 107 ALA A O 1
ATOM 810 N N . THR A 1 108 ? -17.933 8.414 8.977 1.00 85.38 108 THR A N 1
ATOM 811 C CA . THR A 1 108 ? -17.245 9.421 8.140 1.00 85.38 108 THR A CA 1
ATOM 812 C C . THR A 1 108 ? -16.453 8.780 6.990 1.00 85.38 108 THR A C 1
ATOM 814 O O . THR A 1 108 ? -16.502 9.242 5.846 1.00 85.38 108 THR A O 1
ATOM 817 N N . VAL A 1 109 ? -15.771 7.670 7.280 1.00 88.75 109 VAL A N 1
ATOM 818 C CA . VAL A 1 109 ? -15.229 6.720 6.302 1.00 88.75 109 VAL A CA 1
ATOM 819 C C . VAL A 1 109 ? -15.624 5.331 6.784 1.00 88.75 109 VAL A C 1
ATOM 821 O O . VAL A 1 109 ? -15.373 4.983 7.934 1.00 88.75 109 VAL A O 1
ATOM 824 N N . CYS A 1 110 ? -16.305 4.568 5.940 1.00 89.75 110 CYS A N 1
ATOM 825 C CA . CYS A 1 110 ? -16.767 3.238 6.303 1.00 89.75 110 CYS A CA 1
ATOM 826 C C . CYS A 1 110 ? -15.649 2.196 6.181 1.00 89.75 110 CYS A C 1
ATOM 828 O O . CYS A 1 110 ? -14.693 2.394 5.427 1.00 89.75 110 CYS A O 1
ATOM 830 N N . GLN A 1 111 ? -15.813 1.060 6.862 1.00 89.00 111 GLN A N 1
ATOM 831 C CA . GLN A 1 111 ? -14.832 -0.025 6.825 1.00 89.00 111 GLN A CA 1
ATOM 832 C C . GLN A 1 111 ? -14.592 -0.522 5.393 1.00 89.00 111 GLN A C 1
ATOM 834 O O . GLN A 1 111 ? -13.450 -0.612 4.973 1.00 89.00 111 GLN A O 1
ATOM 839 N N . ALA A 1 112 ? -15.649 -0.697 4.594 1.00 89.19 112 ALA A N 1
ATOM 840 C CA . ALA A 1 112 ? -15.523 -1.137 3.202 1.00 89.19 112 ALA A CA 1
ATOM 841 C C . ALA A 1 112 ? -14.653 -0.197 2.340 1.00 89.19 112 ALA A C 1
ATOM 843 O O . ALA A 1 112 ? -13.914 -0.654 1.473 1.00 89.19 112 ALA A O 1
ATOM 844 N N . CYS A 1 113 ? -14.713 1.119 2.576 1.00 90.38 113 CYS A N 1
ATOM 845 C CA . CYS A 1 113 ? -13.860 2.078 1.869 1.00 90.38 113 CYS A CA 1
ATOM 846 C C . CYS A 1 113 ? -12.407 2.027 2.345 1.00 90.38 113 CYS A C 1
ATOM 848 O O . CYS A 1 113 ? -11.510 2.271 1.542 1.00 90.38 113 CYS A O 1
ATOM 850 N N . VAL A 1 114 ? -12.174 1.741 3.628 1.00 92.69 114 VAL A N 1
ATOM 851 C CA . VAL A 1 114 ? -10.822 1.522 4.158 1.00 92.69 114 VAL A CA 1
ATOM 852 C C . VAL A 1 114 ? -10.243 0.236 3.580 1.00 92.69 114 VAL A C 1
ATOM 854 O O . VAL A 1 114 ? -9.153 0.279 3.024 1.00 92.69 114 VAL A O 1
ATOM 857 N N . ASP A 1 115 ? -10.997 -0.861 3.618 1.00 92.94 115 ASP A N 1
ATOM 858 C CA . ASP A 1 115 ? -10.576 -2.167 3.106 1.00 92.94 115 ASP A CA 1
ATOM 859 C C . ASP A 1 115 ? -10.248 -2.100 1.611 1.00 92.94 115 ASP A C 1
ATOM 861 O O . ASP A 1 115 ? -9.191 -2.552 1.190 1.00 92.94 115 ASP A O 1
ATOM 865 N N . HIS A 1 116 ? -11.095 -1.447 0.809 1.00 91.50 116 HIS A N 1
ATOM 866 C CA . HIS A 1 116 ? -10.837 -1.258 -0.621 1.00 91.50 116 HIS A CA 1
ATOM 867 C C . HIS A 1 116 ? -9.573 -0.423 -0.893 1.00 91.50 116 HIS A C 1
ATOM 869 O O . HIS A 1 116 ? -8.854 -0.654 -1.865 1.00 91.50 116 HIS A O 1
ATOM 875 N N . LEU A 1 117 ? -9.290 0.589 -0.066 1.00 91.69 117 LEU A N 1
ATOM 876 C CA . LEU A 1 117 ? -8.041 1.345 -0.190 1.00 91.69 117 LEU A CA 1
ATOM 877 C C . LEU A 1 117 ? -6.837 0.500 0.224 1.00 91.69 117 LEU A C 1
ATOM 879 O O . LEU A 1 117 ? -5.815 0.564 -0.453 1.00 91.69 117 LEU A O 1
ATOM 883 N N . GLN A 1 118 ? -6.971 -0.288 1.289 1.00 95.56 118 GLN A N 1
ATOM 884 C CA . GLN A 1 118 ? -5.925 -1.181 1.765 1.00 95.56 118 GLN A CA 1
ATOM 885 C C . GLN A 1 118 ? -5.579 -2.230 0.706 1.00 95.56 118 GLN A C 1
ATOM 887 O O . GLN A 1 118 ? -4.420 -2.339 0.336 1.00 95.56 118 GLN A O 1
ATOM 892 N N . GLU A 1 119 ? -6.576 -2.889 0.115 1.00 94.69 119 GLU A N 1
ATOM 893 C CA . GLU A 1 119 ? -6.379 -3.868 -0.960 1.00 94.69 119 GLU A CA 1
ATOM 894 C C . GLU A 1 119 ? -5.587 -3.273 -2.135 1.00 94.69 119 GLU A C 1
ATOM 896 O O . GLU A 1 119 ? -4.655 -3.883 -2.657 1.00 94.69 119 GLU A O 1
ATOM 901 N N . ARG A 1 120 ? -5.905 -2.036 -2.537 1.00 93.88 120 ARG A N 1
ATOM 902 C CA . ARG A 1 120 ? -5.163 -1.347 -3.603 1.00 93.88 120 ARG A CA 1
ATOM 903 C C . ARG A 1 120 ? -3.718 -1.042 -3.221 1.00 93.88 120 ARG A C 1
ATOM 905 O O . ARG A 1 120 ? -2.849 -1.086 -4.091 1.00 93.88 120 ARG A O 1
ATOM 912 N N . VAL A 1 121 ? -3.467 -0.691 -1.962 1.00 95.38 121 VAL A N 1
ATOM 913 C CA . VAL A 1 121 ? -2.108 -0.484 -1.445 1.00 95.38 121 VAL A CA 1
ATOM 914 C C . VAL A 1 121 ? -1.347 -1.805 -1.435 1.00 95.38 121 VAL A C 1
ATOM 916 O O . VAL A 1 121 ? -0.224 -1.835 -1.925 1.00 95.38 121 VAL A O 1
ATOM 919 N N . ASP A 1 122 ? -1.977 -2.892 -0.996 1.00 96.75 122 ASP A N 1
ATOM 920 C CA . ASP A 1 122 ? -1.369 -4.223 -0.948 1.00 96.75 122 ASP A CA 1
ATOM 921 C C . ASP A 1 122 ? -0.984 -4.709 -2.358 1.00 96.75 122 ASP A C 1
ATOM 923 O O . ASP A 1 122 ? 0.113 -5.224 -2.568 1.00 96.75 122 ASP A O 1
ATOM 927 N N . ILE A 1 123 ? -1.843 -4.479 -3.360 1.00 95.62 123 ILE A N 1
ATOM 928 C CA . ILE A 1 123 ? -1.550 -4.783 -4.771 1.00 95.62 123 ILE A CA 1
ATOM 929 C C . ILE A 1 123 ? -0.361 -3.955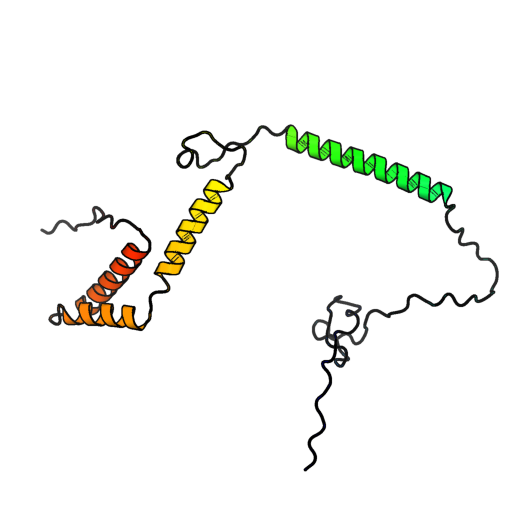 -5.287 1.00 95.62 123 ILE A C 1
ATOM 931 O O . ILE A 1 123 ? 0.507 -4.483 -5.987 1.00 95.62 123 ILE A O 1
ATOM 935 N N . LEU A 1 124 ? -0.300 -2.660 -4.956 1.00 94.19 124 LEU A N 1
ATOM 936 C CA . LEU A 1 124 ? 0.814 -1.784 -5.341 1.00 94.19 124 LEU A CA 1
ATOM 937 C C . LEU A 1 124 ? 2.126 -2.203 -4.672 1.00 94.19 124 LEU A C 1
ATOM 939 O O . LEU A 1 124 ? 3.170 -2.229 -5.323 1.00 94.19 124 LEU A O 1
ATOM 943 N N . GLU A 1 125 ? 2.078 -2.547 -3.389 1.00 95.50 125 GLU A N 1
ATOM 944 C CA . GLU A 1 125 ? 3.232 -3.029 -2.642 1.00 95.50 125 GLU A CA 1
ATOM 945 C C . GLU A 1 125 ? 3.725 -4.361 -3.212 1.00 95.50 125 GLU A C 1
ATOM 947 O O . GLU A 1 125 ? 4.917 -4.508 -3.477 1.00 95.50 125 GLU A O 1
ATOM 952 N N . ALA A 1 126 ? 2.821 -5.296 -3.507 1.00 95.62 126 ALA A N 1
ATOM 953 C CA . ALA A 1 126 ? 3.164 -6.549 -4.169 1.00 95.62 126 ALA A CA 1
ATOM 954 C C . ALA A 1 126 ? 3.792 -6.323 -5.556 1.00 95.62 126 ALA A C 1
ATOM 956 O O . ALA A 1 126 ? 4.759 -6.995 -5.907 1.00 95.62 126 ALA A O 1
ATOM 957 N N . ALA A 1 127 ? 3.299 -5.350 -6.331 1.00 94.88 127 ALA A N 1
ATOM 958 C CA . ALA A 1 127 ? 3.881 -5.006 -7.627 1.00 94.88 127 ALA A CA 1
ATOM 959 C C . ALA A 1 127 ? 5.323 -4.489 -7.501 1.00 94.88 127 ALA A C 1
ATOM 961 O O . ALA A 1 127 ? 6.168 -4.850 -8.318 1.00 94.88 127 ALA A O 1
ATOM 962 N N . LEU A 1 128 ? 5.616 -3.679 -6.475 1.00 92.94 128 LEU A N 1
ATOM 963 C CA . LEU A 1 128 ? 6.966 -3.171 -6.196 1.00 92.94 128 LEU A CA 1
ATOM 964 C C . LEU A 1 128 ? 7.945 -4.274 -5.774 1.00 92.94 128 LEU A C 1
ATOM 966 O O . LEU A 1 128 ? 9.146 -4.130 -5.996 1.00 92.94 128 LEU A O 1
ATOM 970 N N . HIS A 1 129 ? 7.448 -5.388 -5.236 1.00 95.75 129 HIS A N 1
ATOM 971 C CA . HIS A 1 129 ? 8.236 -6.580 -4.912 1.00 95.75 129 HIS A CA 1
ATOM 972 C C . HIS A 1 129 ? 8.524 -7.457 -6.146 1.00 95.75 129 HIS A C 1
ATOM 974 O O . HIS A 1 129 ? 8.468 -8.683 -6.082 1.00 95.75 129 HIS A O 1
ATOM 980 N N . ILE A 1 130 ? 8.848 -6.836 -7.284 1.00 95.44 130 ILE A N 1
ATOM 981 C CA . ILE A 1 130 ? 9.314 -7.549 -8.477 1.00 95.44 130 ILE A CA 1
ATOM 982 C C . ILE A 1 130 ? 10.632 -8.283 -8.188 1.00 95.44 130 ILE A C 1
ATOM 984 O O . ILE A 1 130 ? 11.552 -7.733 -7.576 1.00 95.44 130 ILE A O 1
ATOM 988 N N . ASP A 1 131 ? 10.742 -9.528 -8.654 1.00 96.50 131 ASP A N 1
ATOM 989 C CA . ASP A 1 131 ? 11.951 -10.327 -8.474 1.00 96.50 131 ASP A CA 1
ATOM 990 C C . ASP A 1 131 ? 13.147 -9.689 -9.185 1.00 96.50 131 ASP A C 1
ATOM 992 O O . ASP A 1 131 ? 13.067 -9.285 -10.346 1.00 96.50 131 ASP A O 1
ATOM 996 N N . LEU A 1 132 ? 14.311 -9.690 -8.529 1.00 96.50 132 LEU A N 1
ATOM 997 C CA . LEU A 1 132 ? 15.528 -9.088 -9.085 1.00 96.50 132 LEU A CA 1
ATOM 998 C C . LEU A 1 132 ? 15.913 -9.686 -10.448 1.00 96.50 132 LEU A C 1
ATOM 1000 O O . LEU A 1 132 ? 16.371 -8.967 -11.331 1.00 96.50 132 LEU A O 1
ATOM 1004 N N . LYS A 1 133 ? 15.721 -11.000 -10.621 1.00 97.31 133 LYS A N 1
ATOM 1005 C CA . LYS A 1 133 ? 16.005 -11.707 -11.880 1.00 97.31 133 LYS A CA 1
ATOM 1006 C C . LYS A 1 133 ? 15.083 -11.250 -13.009 1.00 97.31 133 LYS A C 1
ATOM 1008 O O . LYS A 1 133 ? 15.502 -11.167 -14.156 1.00 97.31 133 LYS A O 1
ATOM 1013 N N . GLU A 1 134 ? 13.825 -10.996 -12.687 1.00 96.25 134 GLU A N 1
ATOM 1014 C CA . GLU A 1 134 ? 12.845 -10.534 -13.658 1.00 96.25 134 GLU A CA 1
ATOM 1015 C C . GLU A 1 134 ? 13.090 -9.066 -14.014 1.00 96.25 134 GLU A C 1
ATOM 1017 O O . GLU A 1 134 ? 13.163 -8.719 -15.191 1.00 96.25 134 GLU A O 1
ATOM 1022 N N . ALA A 1 135 ? 13.329 -8.222 -13.009 1.00 96.44 135 ALA A N 1
ATOM 1023 C CA . ALA A 1 135 ? 13.681 -6.823 -13.210 1.00 96.44 135 ALA A CA 1
ATOM 1024 C C . ALA A 1 135 ? 14.954 -6.664 -14.060 1.00 96.44 135 ALA A C 1
ATOM 1026 O O . ALA A 1 135 ? 14.986 -5.837 -14.971 1.00 96.44 135 ALA A O 1
ATOM 1027 N N . SER A 1 136 ? 15.992 -7.472 -13.813 1.00 95.50 136 SER A N 1
ATOM 1028 C CA . SER A 1 136 ? 17.224 -7.419 -14.606 1.00 95.50 136 SER A CA 1
ATOM 1029 C C . SER A 1 136 ? 17.019 -7.885 -16.047 1.00 95.50 136 SER A C 1
ATOM 1031 O O . SER A 1 136 ? 17.608 -7.295 -16.950 1.00 95.50 136 SER A O 1
ATOM 1033 N N . GLN A 1 137 ? 16.156 -8.880 -16.276 1.00 96.12 137 GLN A N 1
ATOM 1034 C CA . GLN A 1 137 ? 15.790 -9.326 -17.620 1.00 96.12 137 GLN A CA 1
ATOM 1035 C C . GLN A 1 137 ? 15.064 -8.219 -18.397 1.00 96.12 137 GLN A C 1
ATOM 1037 O O . GLN A 1 137 ? 15.441 -7.935 -19.529 1.00 96.12 137 GLN A O 1
ATOM 1042 N N . IL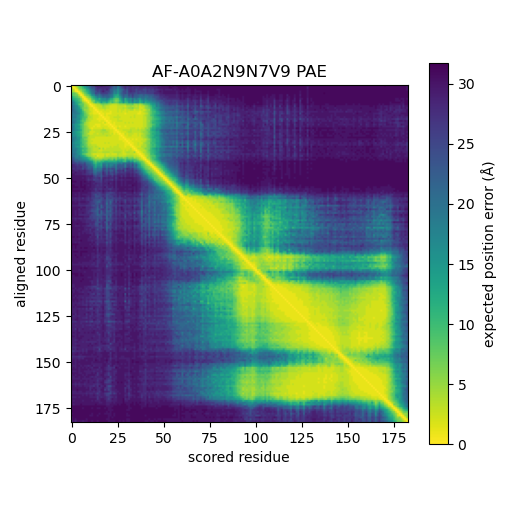E A 1 138 ? 14.091 -7.545 -17.775 1.00 95.12 138 ILE A N 1
ATOM 1043 C CA . ILE A 1 138 ? 13.361 -6.421 -18.387 1.00 95.12 138 ILE A CA 1
ATOM 1044 C C . ILE A 1 138 ? 14.324 -5.292 -18.769 1.00 95.12 138 ILE A C 1
ATOM 1046 O O . ILE A 1 138 ? 14.258 -4.763 -19.877 1.00 95.12 138 ILE A O 1
ATOM 1050 N N . VAL A 1 139 ? 15.243 -4.935 -17.865 1.00 93.62 139 VAL A N 1
ATOM 1051 C CA . VAL A 1 139 ? 16.263 -3.911 -18.133 1.00 93.62 139 VAL A CA 1
ATOM 1052 C C . VAL A 1 139 ? 17.172 -4.338 -19.278 1.00 93.62 139 VAL A C 1
ATOM 1054 O O . VAL A 1 139 ? 17.437 -3.539 -20.171 1.00 93.62 139 VAL A O 1
ATOM 1057 N N . TYR A 1 140 ? 17.635 -5.587 -19.277 1.00 93.06 140 TYR A N 1
ATOM 1058 C CA . TYR A 1 140 ? 18.483 -6.111 -20.339 1.00 93.06 140 TYR A CA 1
ATOM 1059 C C . TYR A 1 140 ? 17.771 -6.033 -21.696 1.00 93.06 140 TYR A C 1
ATOM 1061 O O . TYR A 1 140 ? 18.291 -5.425 -22.627 1.00 93.06 140 TYR A O 1
ATOM 1069 N N . GLU A 1 141 ? 16.554 -6.560 -21.805 1.00 93.19 141 GLU A N 1
ATOM 1070 C CA . GLU A 1 141 ? 15.779 -6.520 -23.050 1.00 93.19 141 GLU A CA 1
ATOM 1071 C C . GLU A 1 141 ? 15.538 -5.086 -23.541 1.00 93.19 141 GLU A C 1
ATOM 1073 O O . GLU A 1 141 ? 15.698 -4.809 -24.728 1.00 93.19 141 GLU A O 1
ATOM 1078 N N . ALA A 1 142 ? 15.228 -4.155 -22.635 1.00 92.50 142 ALA A N 1
ATOM 1079 C CA . ALA A 1 142 ? 14.972 -2.760 -22.982 1.00 92.50 142 ALA A CA 1
ATOM 1080 C C . ALA A 1 142 ? 16.229 -2.000 -23.439 1.00 92.50 142 ALA A C 1
ATOM 1082 O O . ALA A 1 142 ? 16.160 -1.209 -24.379 1.00 92.50 142 ALA A O 1
ATOM 1083 N N . VAL A 1 143 ? 17.380 -2.238 -22.800 1.00 90.00 143 VAL A N 1
ATOM 1084 C CA . VAL A 1 143 ? 18.659 -1.611 -23.177 1.00 90.00 143 VAL A CA 1
ATOM 1085 C C . VAL A 1 143 ? 19.140 -2.125 -24.532 1.00 90.00 143 VAL A C 1
ATOM 1087 O O . VAL A 1 143 ? 19.635 -1.352 -25.348 1.00 90.00 143 VAL A O 1
ATOM 1090 N N . TRP A 1 144 ? 18.987 -3.424 -24.790 1.00 85.56 144 TRP A N 1
ATOM 1091 C CA . TRP A 1 144 ? 19.459 -4.047 -26.028 1.00 85.56 144 TRP A CA 1
ATOM 1092 C C . TRP A 1 144 ? 18.487 -3.898 -27.208 1.00 85.56 144 TRP A C 1
ATOM 1094 O O . TRP A 1 144 ? 18.855 -4.238 -28.331 1.00 85.56 144 TRP A O 1
ATOM 1104 N N . ALA A 1 145 ? 17.282 -3.363 -26.990 1.00 81.19 145 ALA A N 1
ATOM 1105 C CA . ALA A 1 145 ? 16.320 -3.081 -28.056 1.00 81.19 145 ALA A CA 1
ATOM 1106 C C . ALA A 1 145 ? 16.732 -1.894 -28.953 1.00 81.19 145 ALA A C 1
ATOM 1108 O O . ALA A 1 145 ? 16.422 -1.901 -30.143 1.00 81.19 145 ALA A O 1
ATOM 1109 N N . ASP A 1 146 ? 17.436 -0.896 -28.407 1.00 76.62 146 ASP A N 1
ATOM 1110 C CA . ASP A 1 146 ? 17.978 0.240 -29.165 1.00 76.62 146 ASP A CA 1
ATOM 1111 C C . ASP A 1 146 ? 19.325 0.681 -28.580 1.00 76.62 146 ASP A C 1
ATOM 1113 O O . ASP A 1 146 ? 19.399 1.473 -27.643 1.00 76.62 146 ASP A O 1
ATOM 1117 N N . THR A 1 147 ? 20.411 0.154 -29.149 1.00 78.19 147 THR A N 1
ATOM 1118 C CA . THR A 1 147 ? 21.785 0.458 -28.721 1.00 78.19 147 THR A CA 1
ATOM 1119 C C . THR A 1 147 ? 22.384 1.670 -29.440 1.00 78.19 147 THR A C 1
ATOM 1121 O O . THR A 1 147 ? 23.596 1.876 -29.371 1.00 78.19 147 THR A O 1
ATOM 1124 N N . SER A 1 148 ? 21.586 2.435 -30.195 1.00 81.19 148 SER A N 1
ATOM 1125 C CA . SER A 1 148 ? 22.094 3.554 -31.000 1.00 81.19 148 SER A CA 1
ATOM 1126 C C . SER A 1 148 ? 22.465 4.781 -30.162 1.00 81.19 148 SER A C 1
ATOM 1128 O O . SER A 1 148 ? 23.370 5.527 -30.536 1.00 81.19 148 SER A O 1
ATOM 1130 N N . ASP A 1 149 ? 21.809 4.963 -29.013 1.00 77.44 149 ASP A N 1
ATOM 1131 C CA . ASP A 1 149 ? 21.971 6.120 -28.136 1.00 77.44 149 ASP A CA 1
ATOM 1132 C C . ASP A 1 149 ? 21.974 5.694 -26.661 1.00 77.44 149 ASP A C 1
ATOM 1134 O O . ASP A 1 149 ? 20.973 5.224 -26.119 1.00 77.44 149 ASP A O 1
ATOM 1138 N N . SER A 1 150 ? 23.111 5.893 -25.991 1.00 77.62 150 SER A N 1
ATOM 1139 C CA . SER A 1 150 ? 23.312 5.507 -24.590 1.00 77.62 150 SER A CA 1
ATOM 1140 C C . SER A 1 150 ? 22.485 6.323 -23.594 1.00 77.62 150 SER A C 1
ATOM 1142 O O . SER A 1 150 ? 22.326 5.911 -22.445 1.00 77.62 150 SER A O 1
ATOM 1144 N N . THR A 1 151 ? 21.948 7.476 -23.997 1.00 78.50 151 THR A N 1
ATOM 1145 C CA . THR A 1 151 ? 21.028 8.240 -23.144 1.00 78.50 151 THR A CA 1
ATOM 1146 C C . THR A 1 151 ? 19.628 7.630 -23.172 1.00 78.50 151 THR A C 1
ATOM 1148 O O . THR A 1 151 ? 19.026 7.422 -22.119 1.00 78.50 151 THR A O 1
ATOM 1151 N N . LYS A 1 152 ? 19.166 7.199 -24.352 1.00 81.12 152 LYS A N 1
ATOM 1152 C CA . LYS A 1 152 ? 17.861 6.544 -24.530 1.00 81.12 152 LYS A CA 1
ATOM 1153 C C . LYS A 1 152 ? 17.792 5.157 -23.906 1.00 81.12 152 LYS A C 1
ATOM 1155 O O . LYS A 1 152 ? 16.711 4.732 -23.513 1.00 81.12 152 LYS A O 1
ATOM 1160 N N . THR A 1 153 ? 18.918 4.456 -23.749 1.00 86.50 153 THR A N 1
ATOM 1161 C CA . THR A 1 153 ? 18.922 3.124 -23.122 1.00 86.50 153 THR A CA 1
ATOM 1162 C C . THR A 1 153 ? 18.423 3.137 -21.675 1.00 86.50 153 THR A C 1
ATOM 1164 O O . THR A 1 153 ? 17.729 2.207 -21.264 1.00 86.50 153 THR A O 1
ATOM 1167 N N . TYR A 1 154 ? 18.724 4.190 -20.903 1.00 87.56 154 TYR A N 1
ATOM 1168 C CA . TYR A 1 154 ? 18.248 4.305 -19.519 1.00 87.56 154 TYR A CA 1
ATOM 1169 C C . TYR A 1 154 ? 16.765 4.665 -19.455 1.00 87.56 154 TYR A C 1
ATOM 1171 O O . TYR A 1 154 ? 16.033 4.068 -18.665 1.00 87.56 154 TYR A O 1
ATOM 1179 N N . ASP A 1 155 ? 16.315 5.577 -20.319 1.00 89.50 155 ASP A N 1
ATOM 1180 C CA . ASP A 1 155 ? 14.903 5.949 -20.419 1.00 89.50 155 ASP A CA 1
ATOM 1181 C C . ASP A 1 155 ? 14.050 4.755 -20.859 1.00 89.50 155 ASP A C 1
ATOM 1183 O O . ASP A 1 155 ? 13.020 4.465 -20.249 1.00 89.50 155 ASP A O 1
ATOM 1187 N N . ASN A 1 156 ? 14.512 3.990 -21.849 1.00 88.62 156 ASN A N 1
ATOM 1188 C CA . ASN A 1 156 ? 13.843 2.778 -22.317 1.00 88.62 156 ASN A CA 1
ATOM 1189 C C . ASN A 1 156 ? 13.721 1.735 -21.197 1.00 88.62 156 ASN A C 1
ATOM 1191 O O . ASN A 1 156 ? 12.639 1.185 -20.983 1.00 88.62 156 ASN A O 1
ATOM 1195 N N . ALA A 1 157 ? 14.797 1.497 -20.441 1.00 92.31 157 ALA A N 1
ATOM 1196 C CA . ALA A 1 157 ? 14.780 0.582 -19.302 1.00 92.31 157 ALA A CA 1
ATOM 1197 C C . ALA A 1 157 ? 13.839 1.055 -18.182 1.00 92.31 157 ALA A C 1
ATOM 1199 O O . ALA A 1 157 ? 13.065 0.258 -17.646 1.00 92.31 157 ALA A O 1
ATOM 1200 N N . ALA A 1 158 ? 13.860 2.350 -17.857 1.00 92.50 158 ALA A N 1
ATOM 1201 C CA . ALA A 1 158 ? 12.971 2.937 -16.862 1.00 92.50 158 ALA A CA 1
ATOM 1202 C C . ALA A 1 158 ? 11.501 2.815 -17.287 1.00 92.50 158 ALA A C 1
ATOM 1204 O O . ALA A 1 158 ? 10.659 2.384 -16.497 1.00 92.50 158 ALA A O 1
ATOM 1205 N N . HIS A 1 159 ? 11.184 3.127 -18.545 1.00 91.69 159 HIS A N 1
ATOM 1206 C CA . HIS A 1 159 ? 9.838 2.977 -19.088 1.00 91.69 159 HIS A CA 1
ATOM 1207 C C . HIS A 1 159 ? 9.374 1.520 -19.101 1.00 91.69 159 HIS A C 1
ATOM 1209 O O . HIS A 1 159 ? 8.232 1.257 -18.722 1.00 91.69 159 HIS A O 1
ATOM 1215 N N . ALA A 1 160 ? 10.239 0.575 -19.476 1.00 93.88 160 ALA A N 1
ATOM 1216 C CA . ALA A 1 160 ? 9.917 -0.849 -19.474 1.00 93.88 160 ALA A CA 1
ATOM 1217 C C . ALA A 1 160 ? 9.585 -1.357 -18.061 1.00 93.88 160 ALA A C 1
ATOM 1219 O O . ALA A 1 160 ? 8.532 -1.966 -17.859 1.00 93.88 160 ALA A O 1
ATOM 1220 N N . LEU A 1 161 ? 10.414 -1.022 -17.065 1.00 94.25 161 LEU A N 1
ATOM 1221 C CA . LEU A 1 161 ? 10.154 -1.366 -15.665 1.00 94.25 161 LEU A CA 1
ATOM 1222 C C . LEU A 1 161 ? 8.862 -0.725 -15.150 1.00 94.25 161 LEU A C 1
ATOM 1224 O O . LEU A 1 161 ? 8.023 -1.407 -14.567 1.00 94.25 161 LEU A O 1
ATOM 1228 N N . LEU A 1 162 ? 8.657 0.571 -15.394 1.00 93.38 162 LEU A N 1
ATOM 1229 C CA . LEU A 1 162 ? 7.446 1.269 -14.955 1.00 93.38 162 LEU A CA 1
ATOM 1230 C C . LEU A 1 162 ? 6.181 0.704 -15.610 1.00 93.38 162 LEU A C 1
ATOM 1232 O O . LEU A 1 162 ? 5.135 0.639 -14.966 1.00 93.38 162 LEU A O 1
ATOM 1236 N N . ASN A 1 163 ? 6.256 0.294 -16.876 1.00 92.56 163 ASN A N 1
ATOM 1237 C CA . ASN A 1 163 ? 5.136 -0.331 -17.570 1.00 92.56 163 ASN A CA 1
ATOM 1238 C C . ASN A 1 163 ? 4.785 -1.689 -16.957 1.00 92.56 163 ASN A C 1
ATOM 1240 O O . ASN A 1 163 ? 3.600 -1.968 -16.761 1.00 92.56 163 ASN A O 1
ATOM 1244 N N . GLU A 1 164 ? 5.788 -2.494 -16.603 1.00 94.12 164 GLU A N 1
ATOM 1245 C CA . GLU A 1 164 ? 5.574 -3.791 -15.962 1.00 94.12 164 GLU A CA 1
ATOM 1246 C C . GLU A 1 164 ? 5.021 -3.641 -14.536 1.00 94.12 164 GLU A C 1
ATOM 1248 O O . GLU A 1 164 ? 4.042 -4.299 -14.176 1.00 94.12 164 GLU A O 1
ATOM 1253 N N . LEU A 1 165 ? 5.552 -2.699 -13.751 1.00 94.38 165 LEU A N 1
ATOM 1254 C CA . LEU A 1 165 ? 5.033 -2.383 -12.417 1.00 94.38 165 LEU A CA 1
ATOM 1255 C C . LEU A 1 165 ? 3.578 -1.895 -12.471 1.00 94.38 165 LEU A C 1
ATOM 1257 O O . LEU A 1 165 ? 2.742 -2.354 -11.693 1.00 94.38 165 LEU A O 1
ATOM 1261 N N . ARG A 1 166 ? 3.232 -1.013 -13.421 1.00 92.25 166 ARG A N 1
ATOM 1262 C CA . ARG A 1 166 ? 1.841 -0.552 -13.601 1.00 92.25 166 ARG A CA 1
ATOM 1263 C C . ARG A 1 166 ? 0.903 -1.686 -13.998 1.00 92.25 166 ARG A C 1
ATOM 1265 O O . ARG A 1 166 ? -0.210 -1.753 -13.481 1.00 92.25 166 ARG A O 1
ATOM 1272 N N . LYS A 1 167 ? 1.353 -2.579 -14.884 1.00 92.00 167 LYS A N 1
ATOM 1273 C CA . LYS A 1 167 ? 0.584 -3.751 -15.320 1.00 92.00 167 LYS A CA 1
ATOM 1274 C C . LYS A 1 167 ? 0.261 -4.672 -14.141 1.00 92.00 167 LYS A C 1
ATOM 1276 O O . LYS A 1 167 ? -0.887 -5.080 -14.003 1.00 92.00 167 LYS A O 1
ATOM 1281 N N . ARG A 1 168 ? 1.237 -4.942 -13.268 1.00 92.81 168 ARG A N 1
ATOM 1282 C CA . ARG A 1 168 ? 1.043 -5.737 -12.038 1.00 92.81 168 ARG A CA 1
ATOM 1283 C C . ARG A 1 168 ? 0.115 -5.061 -11.045 1.00 92.81 168 ARG A C 1
ATOM 1285 O O . ARG A 1 168 ? -0.736 -5.716 -10.460 1.00 92.81 168 ARG A O 1
ATOM 1292 N N . ALA A 1 169 ? 0.248 -3.747 -10.908 1.00 92.94 169 ALA A N 1
ATOM 1293 C CA . ALA A 1 169 ? -0.576 -2.956 -10.011 1.00 92.94 169 ALA A CA 1
ATOM 1294 C C . ALA A 1 169 ? -2.023 -2.743 -10.503 1.00 92.94 169 ALA A C 1
ATOM 1296 O O . ALA A 1 169 ? -2.795 -2.054 -9.838 1.00 92.94 169 ALA A O 1
ATOM 1297 N N . GLY A 1 170 ? -2.391 -3.249 -11.689 1.00 88.56 170 GLY A N 1
ATOM 1298 C CA . GLY A 1 170 ? -3.699 -2.990 -12.296 1.00 88.56 170 GLY A CA 1
ATOM 1299 C C . GLY A 1 170 ? -3.939 -1.508 -12.615 1.00 88.56 170 GLY A C 1
A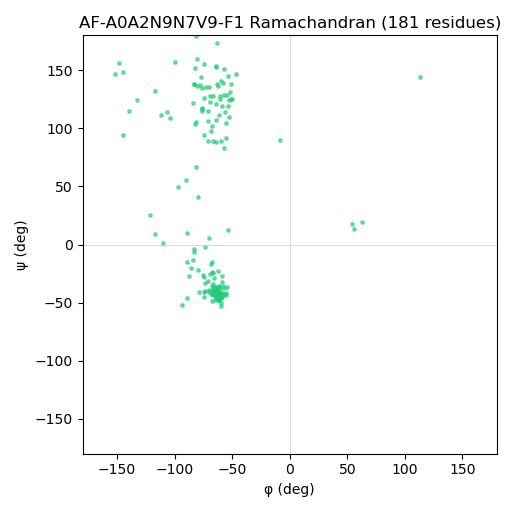TOM 1300 O O . GLY A 1 170 ? -5.081 -1.081 -12.779 1.00 88.56 170 GLY A O 1
ATOM 1301 N N . VAL A 1 171 ? -2.874 -0.703 -12.692 1.00 87.06 171 VAL A N 1
ATOM 1302 C CA . VAL A 1 171 ? -2.959 0.717 -13.037 1.00 87.06 171 VAL A CA 1
ATOM 1303 C C . VAL A 1 171 ? -3.053 0.813 -14.551 1.00 87.06 171 VAL A C 1
ATOM 1305 O O . VAL A 1 171 ? -2.063 0.615 -15.259 1.00 87.06 171 VAL A O 1
ATOM 1308 N N . THR A 1 172 ? -4.251 1.120 -15.054 1.00 77.88 172 THR A N 1
ATOM 1309 C CA . THR A 1 172 ? -4.475 1.380 -16.479 1.00 77.88 172 THR A CA 1
ATOM 1310 C C . THR A 1 172 ? -3.457 2.401 -16.971 1.00 77.88 172 THR A C 1
ATOM 1312 O O . THR A 1 172 ? -3.343 3.491 -16.407 1.00 77.88 172 THR A O 1
ATOM 1315 N N . GLN A 1 173 ? -2.715 2.056 -18.026 1.00 63.75 173 GLN A N 1
ATOM 1316 C CA . GLN A 1 173 ? -1.838 3.003 -18.704 1.00 63.75 173 GLN A CA 1
ATOM 1317 C C . GLN A 1 173 ? -2.710 4.067 -19.370 1.00 63.75 173 GLN A C 1
ATOM 1319 O O . GLN A 1 173 ? -3.132 3.933 -20.515 1.00 63.75 173 GLN A O 1
ATOM 1324 N N . THR A 1 174 ? -3.016 5.137 -18.646 1.00 56.09 174 THR A N 1
ATOM 1325 C CA . THR A 1 174 ? -3.440 6.373 -19.282 1.00 56.09 174 THR A CA 1
ATOM 1326 C C . THR A 1 174 ? -2.210 6.900 -20.008 1.00 56.09 174 THR A C 1
ATOM 1328 O O . THR A 1 174 ? -1.338 7.505 -19.382 1.00 56.09 174 THR A O 1
ATOM 1331 N N . PHE A 1 175 ? -2.103 6.644 -21.312 1.00 51.53 175 PHE A N 1
ATOM 1332 C CA . PHE A 1 175 ? -1.293 7.486 -22.187 1.00 51.53 175 PHE A CA 1
ATOM 1333 C C . PHE A 1 175 ? -1.897 8.890 -22.091 1.00 51.53 175 PHE A C 1
ATOM 1335 O O . PHE A 1 175 ? -2.881 9.214 -22.750 1.00 51.53 175 PHE A O 1
ATOM 1342 N N . GLY A 1 176 ? -1.413 9.665 -21.122 1.00 42.88 176 GLY A N 1
ATOM 1343 C CA . GLY A 1 176 ? -1.885 11.014 -20.868 1.00 42.88 176 GLY A CA 1
ATOM 1344 C C . GLY A 1 176 ? -1.575 11.908 -22.063 1.00 42.88 176 GLY A C 1
ATOM 1345 O O . GLY A 1 176 ? -0.595 11.690 -22.767 1.00 42.88 176 GLY A O 1
ATOM 1346 N N . ILE A 1 177 ? -2.406 12.935 -22.223 1.00 51.12 177 ILE A N 1
ATOM 1347 C CA . ILE A 1 177 ? -2.470 14.006 -23.241 1.00 51.12 177 ILE A CA 1
ATOM 1348 C C . ILE A 1 177 ? -1.150 14.803 -23.439 1.00 51.12 177 ILE A C 1
ATOM 1350 O O . ILE A 1 177 ? -1.119 15.831 -24.100 1.00 51.12 177 ILE A O 1
ATOM 1354 N N . LEU A 1 178 ? -0.020 14.336 -22.912 1.00 43.00 178 LEU A N 1
ATOM 1355 C CA . LEU A 1 178 ? 1.302 14.939 -23.068 1.00 43.00 178 LEU A CA 1
ATOM 1356 C C . LEU A 1 178 ? 2.091 14.267 -24.198 1.00 43.00 178 LEU A C 1
ATOM 1358 O O . LEU A 1 178 ? 3.246 13.886 -24.026 1.00 43.00 178 LEU A O 1
ATOM 1362 N N . GLN A 1 179 ? 1.466 14.125 -25.363 1.00 41.38 179 GLN A N 1
ATOM 1363 C CA . GLN A 1 179 ? 2.220 13.980 -26.601 1.00 41.38 179 GLN A CA 1
ATOM 1364 C C . GLN A 1 179 ? 2.731 15.391 -26.943 1.00 41.38 179 GLN A C 1
ATOM 1366 O O . GLN A 1 179 ? 1.898 16.280 -27.141 1.00 41.38 179 GLN A O 1
ATOM 1371 N N . PRO A 1 180 ? 4.050 15.668 -26.943 1.00 41.28 180 PRO A N 1
ATOM 1372 C CA . PRO A 1 180 ? 4.523 16.970 -27.380 1.00 41.28 180 PRO A CA 1
ATOM 1373 C C . PRO A 1 180 ? 4.161 17.103 -28.859 1.00 41.28 180 PRO A C 1
ATOM 1375 O O . PRO A 1 180 ? 4.545 16.259 -29.673 1.00 41.28 180 PRO A O 1
ATOM 1378 N N . LEU A 1 181 ? 3.373 18.129 -29.188 1.00 39.66 181 LEU A N 1
ATOM 1379 C CA . LEU A 1 181 ? 3.163 18.551 -30.567 1.00 39.66 181 LEU A CA 1
ATOM 1380 C C . LEU A 1 181 ? 4.547 18.765 -31.177 1.00 39.66 181 LEU A C 1
ATOM 1382 O O . LEU A 1 181 ? 5.297 19.641 -30.754 1.00 39.66 181 LEU A O 1
ATOM 1386 N N . SER A 1 182 ? 4.900 17.862 -32.082 1.00 39.59 182 SER A N 1
ATOM 1387 C CA . SER A 1 182 ? 6.080 17.983 -32.916 1.00 39.59 182 SER A CA 1
ATOM 1388 C C . SER A 1 182 ? 5.731 19.007 -33.992 1.00 39.59 182 SER A C 1
ATOM 1390 O O . SER A 1 182 ? 4.784 18.770 -34.743 1.00 39.59 182 SER A O 1
ATOM 1392 N N . ASP A 1 183 ? 6.454 20.123 -34.015 1.00 35.94 183 ASP A N 1
ATOM 1393 C CA . ASP A 1 183 ? 6.689 20.887 -35.244 1.00 35.94 183 ASP A CA 1
ATOM 1394 C C . ASP A 1 183 ? 7.914 20.299 -35.961 1.00 35.94 183 ASP A C 1
ATOM 1396 O O . ASP A 1 183 ? 8.882 19.915 -35.255 1.00 35.94 183 ASP A O 1
#

Solvent-accessible surface area (backbone atoms only — not comparable to full-atom values): 11251 Å² total; per-residue (Å²): 138,85,82,82,75,84,77,71,86,68,54,71,35,64,32,26,61,86,77,60,50,70,44,49,54,84,58,67,50,38,93,85,77,68,43,65,54,50,50,74,88,69,73,71,79,83,71,88,71,90,69,81,89,73,83,75,74,73,76,53,68,70,56,54,52,52,50,49,52,50,50,53,51,52,51,51,51,48,53,51,51,53,52,49,55,65,65,67,51,76,75,44,52,27,74,63,54,89,81,43,91,89,64,77,47,75,26,62,71,34,67,70,62,51,51,56,51,48,53,55,49,53,41,42,53,56,27,70,65,59,52,68,71,55,54,50,48,50,34,49,54,33,30,69,71,48,77,88,41,82,71,55,21,55,54,40,20,51,52,48,52,53,50,51,36,30,58,62,40,68,48,76,84,72,82,60,92,76,67,78,83,79,128

Secondary structure (DSSP, 8-state):
--PPPPPP---B-SPBTTT----BTT--S-TTT---PBPP-----------------PPPHHHHHHHHHHHHHHHHHHHHHHHHHHHHS--PPPS-GGG-SS---SSSS-HHHHHHHHHHHHHHHHHH---HHHHHHHHHHHHHH--S-HHHHHHHHHHHHHHHHHHHTT------S------

Sequence (183 aa):
MATPAGLKPVGYGLPCLKCRTYYAADVKVCPVCQTTERVSPVVAPVRTVVAPAASEETPDLATLEAERERFLRDFKAQLLTSQMQVRSTPPTNCTRAENHQAGQQTATVCQACVDHLQERVDILEAALHIDLKEASQIVYEAVWADTSDSTKTYDNAAHALLNELRKRAGVTQTFGILQPLSD

Radius of gyration: 34.58 Å; Cα contacts (8 Å, |Δi|>4): 123; chains: 1; bounding box: 69×47×106 Å

pLDDT: mean 79.24, std 18.1, range [34.38, 97.31]

Foldseek 3Di:
DDDDDDDDQQDWDAAAPPPRHIDGPPDQADPPPRDSHGDDPDPPPPPPPPDDDPDPPPPDVVVVVVVVVVVVVVVVVVVVVVVVVVVPPDQDWDPPVVVDPDDTDSDVHDPVNVVVVVVLVVQLVVLVPDDPVVLVVQLVCQLVVDVPDPVVSVVSSVVSSVVSSCVSSVNPPPPDPPPPPDD